Protein AF-X1K6S9-F1 (afdb_monomer_lite)

Structure (mmCIF, N/CA/C/O backbone):
data_AF-X1K6S9-F1
#
_entry.id   AF-X1K6S9-F1
#
loop_
_atom_site.group_PDB
_atom_site.id
_atom_site.type_symbol
_atom_site.label_atom_id
_atom_site.label_alt_id
_atom_site.label_comp_id
_atom_site.label_asym_id
_atom_site.label_entity_id
_atom_site.label_seq_id
_atom_site.pdbx_PDB_ins_code
_atom_site.Cartn_x
_atom_site.Cartn_y
_atom_site.Cartn_z
_atom_site.occupancy
_atom_site.B_iso_or_equiv
_atom_site.auth_seq_id
_atom_site.auth_comp_id
_atom_site.auth_asym_id
_atom_site.auth_atom_id
_atom_site.pdbx_PDB_model_num
ATOM 1 N N . ARG A 1 1 ? 23.284 -11.511 -23.545 1.00 76.12 1 ARG A N 1
ATOM 2 C CA . ARG A 1 1 ? 23.461 -12.460 -24.687 1.00 76.12 1 ARG A CA 1
ATOM 3 C C . ARG A 1 1 ? 22.208 -13.331 -24.842 1.00 76.12 1 ARG A C 1
ATOM 5 O O . ARG A 1 1 ? 21.371 -13.303 -23.956 1.00 76.12 1 ARG A O 1
ATOM 12 N N . THR A 1 2 ? 22.010 -14.059 -25.951 1.00 84.62 2 THR A N 1
ATOM 13 C CA . THR A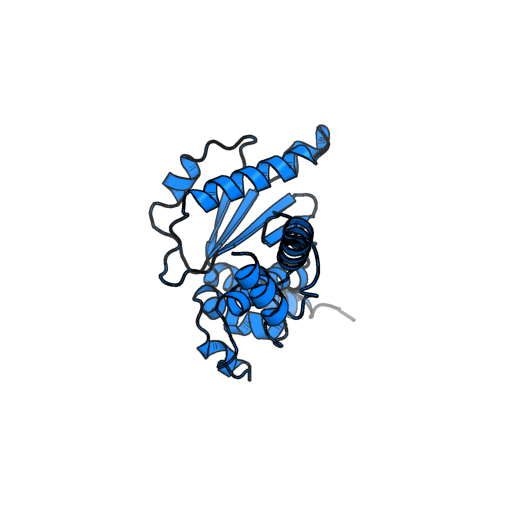 1 2 ? 20.822 -14.940 -26.098 1.00 84.62 2 THR A CA 1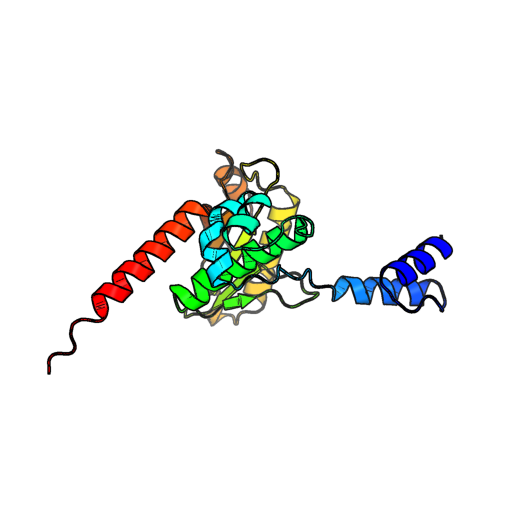
ATOM 14 C C . THR A 1 2 ? 20.821 -16.072 -25.068 1.00 84.62 2 THR A C 1
ATOM 16 O O . THR A 1 2 ? 19.756 -16.472 -24.612 1.00 84.62 2 THR A O 1
ATOM 19 N N . ASP A 1 3 ? 21.999 -16.544 -24.663 1.00 86.62 3 ASP A N 1
ATOM 20 C CA . ASP A 1 3 ? 22.129 -17.623 -23.680 1.00 86.62 3 ASP A CA 1
ATOM 21 C C . ASP A 1 3 ? 21.657 -17.189 -22.285 1.00 86.62 3 ASP A C 1
ATOM 23 O O . ASP A 1 3 ? 20.856 -17.891 -21.682 1.00 86.62 3 ASP A O 1
ATOM 27 N N . GLU A 1 4 ? 21.984 -15.964 -21.857 1.00 88.81 4 GLU A N 1
ATOM 28 C CA . GLU A 1 4 ? 21.451 -15.369 -20.617 1.00 88.81 4 GLU A CA 1
ATOM 29 C C . GLU A 1 4 ? 19.911 -15.325 -20.600 1.00 88.81 4 GLU A C 1
ATOM 31 O O . GLU A 1 4 ? 19.291 -15.585 -19.573 1.00 88.81 4 GLU A O 1
ATOM 36 N N . LEU A 1 5 ? 19.271 -15.037 -21.742 1.00 89.44 5 LEU A N 1
ATOM 37 C CA . LEU A 1 5 ? 17.806 -15.033 -21.839 1.00 89.44 5 LEU A CA 1
ATOM 38 C C . LEU A 1 5 ? 17.224 -16.447 -21.715 1.00 89.44 5 LEU A C 1
ATOM 40 O O . LEU A 1 5 ? 16.183 -16.634 -21.091 1.00 89.44 5 LEU A O 1
ATOM 44 N N . LYS A 1 6 ? 17.893 -17.453 -22.291 1.00 88.94 6 LYS A N 1
ATOM 45 C CA . LYS A 1 6 ? 17.480 -18.857 -22.163 1.00 88.94 6 LYS A CA 1
ATOM 46 C C . LYS A 1 6 ? 17.639 -19.362 -20.734 1.00 88.94 6 LYS A C 1
ATOM 48 O O . LYS A 1 6 ? 16.799 -20.135 -20.280 1.00 88.94 6 LYS A O 1
ATOM 53 N N . ASP A 1 7 ? 18.688 -18.938 -20.040 1.00 90.75 7 ASP A N 1
ATOM 54 C CA . ASP A 1 7 ? 18.915 -19.304 -18.644 1.00 90.75 7 ASP A CA 1
ATOM 55 C C . ASP A 1 7 ? 17.897 -18.635 -17.721 1.00 90.75 7 ASP A C 1
ATOM 57 O O . ASP A 1 7 ? 17.348 -19.302 -16.845 1.00 90.75 7 ASP A O 1
ATOM 61 N N . LEU A 1 8 ? 17.526 -17.379 -17.996 1.00 87.44 8 LEU A N 1
ATOM 62 C CA . LEU A 1 8 ? 16.404 -16.730 -17.319 1.00 87.44 8 LEU A CA 1
ATOM 63 C C . LEU A 1 8 ? 15.093 -17.490 -17.560 1.00 87.44 8 LEU A C 1
ATOM 65 O O . LEU A 1 8 ? 14.343 -17.730 -16.620 1.00 87.44 8 LEU A O 1
ATOM 69 N N . CYS A 1 9 ? 14.826 -17.933 -18.793 1.00 89.12 9 CYS A N 1
ATOM 70 C CA . CYS A 1 9 ? 13.652 -18.761 -19.060 1.00 89.12 9 CYS A CA 1
ATOM 71 C C . CYS A 1 9 ? 13.648 -20.046 -18.225 1.00 89.12 9 CYS A C 1
ATOM 73 O O . CYS A 1 9 ? 12.625 -20.354 -17.632 1.00 89.12 9 CYS A O 1
ATOM 75 N N . LYS A 1 10 ? 14.771 -20.765 -18.119 1.00 88.69 10 LYS A N 1
ATOM 76 C CA . LYS A 1 10 ? 14.850 -21.976 -17.281 1.00 88.69 10 LYS A CA 1
ATOM 77 C C . LYS A 1 10 ? 14.606 -21.675 -15.803 1.00 88.69 10 LYS A C 1
ATOM 79 O O . LYS A 1 10 ? 13.896 -22.435 -15.158 1.00 88.69 10 LYS A O 1
ATOM 84 N N . LEU A 1 11 ? 15.174 -20.580 -15.288 1.00 87.94 11 LEU A N 1
ATOM 85 C CA . LEU A 1 11 ? 15.037 -20.180 -13.884 1.00 87.94 11 LEU A CA 1
ATOM 86 C C . LEU A 1 11 ? 13.574 -19.946 -13.484 1.00 87.94 11 LEU A C 1
ATOM 88 O O . LEU A 1 11 ? 13.188 -20.268 -12.367 1.00 87.94 11 LEU A O 1
ATOM 92 N N . TYR A 1 12 ? 12.771 -19.408 -14.401 1.00 85.50 12 TYR A N 1
ATOM 93 C CA . TYR A 1 12 ? 11.350 -19.123 -14.187 1.00 85.50 12 TYR A CA 1
ATOM 94 C C . TYR A 1 12 ? 10.422 -20.138 -14.871 1.00 85.50 12 TYR A C 1
ATOM 96 O O . TYR A 1 12 ? 9.261 -19.830 -15.123 1.00 85.50 12 TYR A O 1
ATOM 104 N N . GLU A 1 13 ? 10.939 -21.323 -15.215 1.00 89.00 13 GLU A N 1
ATOM 105 C CA . GLU A 1 13 ? 10.183 -22.422 -15.841 1.00 89.00 13 GLU A CA 1
ATOM 106 C C . GLU A 1 13 ? 9.445 -22.027 -17.142 1.00 89.00 13 GLU A C 1
ATOM 108 O O . GLU A 1 13 ? 8.440 -22.613 -17.544 1.00 89.00 13 GLU A O 1
ATOM 113 N N . LEU A 1 14 ? 9.975 -21.033 -17.855 1.00 89.56 14 LEU A N 1
ATOM 114 C CA . LEU A 1 14 ? 9.501 -20.588 -19.159 1.00 89.56 14 LEU A CA 1
ATOM 115 C C . LEU A 1 14 ? 10.137 -21.403 -20.284 1.00 89.56 14 LEU A C 1
ATOM 117 O O . LEU A 1 14 ? 11.302 -21.793 -20.236 1.00 89.56 14 LEU A O 1
ATOM 121 N N . HIS A 1 15 ? 9.394 -21.574 -21.377 1.00 89.19 15 HIS A N 1
ATOM 122 C CA . HIS A 1 15 ? 9.895 -22.273 -22.556 1.00 89.19 15 HIS A CA 1
ATOM 123 C C . HIS A 1 15 ? 11.072 -21.511 -23.219 1.00 89.19 15 HIS A C 1
ATOM 125 O O . HIS A 1 15 ? 10.857 -20.411 -23.736 1.00 89.19 15 HIS A O 1
ATOM 131 N N . PRO A 1 16 ? 12.298 -22.078 -23.281 1.00 87.50 16 PRO A N 1
ATOM 132 C CA . PRO A 1 16 ? 13.507 -21.339 -23.667 1.00 87.50 16 PRO A CA 1
ATOM 133 C C . PRO A 1 16 ? 13.792 -21.335 -25.182 1.00 87.50 16 PRO A C 1
ATOM 135 O O . PRO A 1 16 ? 14.816 -20.811 -25.622 1.00 87.50 16 PRO A O 1
ATOM 138 N N . ARG A 1 17 ? 12.944 -21.968 -26.008 1.00 86.94 17 ARG A N 1
ATOM 139 C CA . ARG A 1 17 ? 13.136 -22.015 -27.471 1.00 86.94 17 ARG A CA 1
ATOM 140 C C . ARG A 1 17 ? 12.425 -20.851 -28.162 1.00 86.94 17 ARG A C 1
ATOM 142 O O . ARG A 1 17 ? 11.331 -20.465 -27.754 1.00 86.94 17 ARG A O 1
ATOM 149 N N . GLY A 1 18 ? 13.030 -20.373 -29.245 1.00 87.12 18 GLY A N 1
ATOM 150 C CA . GLY A 1 18 ? 12.508 -19.307 -30.096 1.00 87.12 18 GLY A CA 1
ATOM 151 C C . GLY A 1 18 ? 13.619 -18.396 -30.605 1.00 87.12 18 GLY A C 1
ATOM 152 O O . GLY A 1 18 ? 14.790 -18.536 -30.229 1.00 87.12 18 GLY A O 1
ATOM 153 N N . ARG A 1 19 ? 13.258 -17.446 -31.464 1.00 90.94 19 ARG A N 1
ATOM 154 C CA . ARG A 1 19 ? 14.137 -16.327 -31.824 1.00 90.94 19 ARG A CA 1
ATOM 155 C C . ARG A 1 19 ? 14.282 -15.399 -30.619 1.00 90.94 19 ARG A C 1
ATOM 157 O O . ARG A 1 19 ? 13.398 -15.320 -29.771 1.00 90.94 19 ARG A O 1
ATOM 164 N N . LYS A 1 20 ? 15.377 -14.638 -30.560 1.00 89.81 20 LYS A N 1
ATOM 165 C CA . LYS A 1 20 ? 15.635 -13.692 -29.459 1.00 89.81 20 LYS A CA 1
ATOM 166 C C . LYS A 1 20 ? 14.427 -12.778 -29.132 1.00 89.81 20 LYS A C 1
ATOM 168 O O . LYS A 1 20 ? 14.129 -12.667 -27.947 1.00 89.81 20 LYS A O 1
ATOM 173 N N . PRO A 1 21 ? 13.705 -12.180 -30.106 1.00 92.00 21 PRO A N 1
ATOM 174 C CA . PRO A 1 21 ? 12.523 -11.363 -29.809 1.00 92.00 21 PRO A CA 1
ATOM 175 C C . PRO A 1 21 ? 11.387 -12.137 -29.125 1.00 92.00 21 PRO A C 1
ATOM 177 O O . PRO A 1 21 ? 10.802 -11.631 -28.178 1.00 92.00 21 PRO A O 1
ATOM 180 N N . GLU A 1 22 ? 11.133 -13.381 -29.538 1.00 91.38 22 GLU A N 1
ATOM 181 C CA . GLU A 1 22 ? 10.083 -14.241 -28.966 1.00 91.38 22 GLU A CA 1
ATOM 182 C C . GLU A 1 22 ? 10.409 -14.635 -27.518 1.00 91.38 22 GLU A C 1
ATOM 184 O O . GLU A 1 22 ? 9.534 -14.690 -26.656 1.00 91.38 22 GLU A O 1
ATOM 189 N N . ILE A 1 23 ? 11.690 -14.902 -27.235 1.00 90.81 23 ILE A N 1
ATOM 190 C CA . ILE A 1 23 ? 12.171 -15.194 -25.879 1.00 90.81 23 ILE A CA 1
ATOM 191 C C . ILE A 1 23 ? 12.001 -13.955 -24.987 1.00 90.81 23 ILE A C 1
ATOM 193 O O . ILE A 1 23 ? 11.497 -14.071 -23.871 1.00 90.81 23 ILE A O 1
ATOM 197 N N . ILE A 1 24 ? 12.367 -12.769 -25.491 1.00 90.62 24 ILE A N 1
ATOM 198 C CA . ILE A 1 24 ? 12.177 -11.498 -24.776 1.00 90.62 24 ILE A CA 1
ATOM 199 C C . ILE A 1 24 ? 10.695 -11.264 -24.488 1.00 90.62 24 ILE A C 1
ATOM 201 O O . ILE A 1 24 ? 10.346 -10.991 -23.345 1.00 90.62 24 ILE A O 1
ATOM 205 N N . GLU A 1 25 ? 9.822 -11.397 -25.485 1.00 91.00 25 GLU A N 1
ATOM 206 C CA . GLU A 1 25 ? 8.383 -11.191 -25.314 1.00 91.00 25 GLU A CA 1
ATOM 207 C C . GLU A 1 25 ? 7.796 -12.135 -24.262 1.00 91.00 25 GLU A C 1
ATOM 209 O O . GLU A 1 25 ? 7.018 -11.697 -23.419 1.00 91.00 25 GLU A O 1
ATOM 214 N N . ARG A 1 26 ? 8.226 -13.402 -24.235 1.00 90.81 26 ARG A N 1
ATOM 215 C CA . ARG A 1 26 ? 7.788 -14.382 -23.232 1.00 90.81 26 ARG A CA 1
ATOM 216 C C . ARG A 1 26 ? 8.220 -14.002 -21.817 1.00 90.81 26 ARG A C 1
ATOM 218 O O . ARG A 1 26 ? 7.406 -14.064 -20.901 1.00 90.81 26 ARG A O 1
ATOM 225 N N . ILE A 1 27 ? 9.477 -13.591 -21.644 1.00 89.81 27 ILE A N 1
ATOM 226 C CA . ILE A 1 27 ? 10.008 -13.106 -20.361 1.00 89.81 27 ILE A CA 1
ATOM 227 C C . ILE A 1 27 ? 9.238 -11.858 -19.917 1.00 89.81 27 ILE A C 1
ATOM 229 O O . ILE A 1 27 ? 8.762 -11.793 -18.787 1.00 89.81 27 ILE A O 1
ATOM 233 N N . VAL A 1 28 ? 9.071 -10.883 -20.815 1.00 86.44 28 VAL A N 1
ATOM 234 C CA . VAL A 1 28 ? 8.330 -9.645 -20.542 1.00 86.44 28 VAL A CA 1
ATOM 235 C C . VAL A 1 28 ? 6.888 -9.957 -20.168 1.00 86.44 28 VAL A C 1
ATOM 237 O O . VAL A 1 28 ? 6.391 -9.406 -19.196 1.00 86.44 28 VAL A O 1
ATOM 240 N N . HIS A 1 29 ? 6.218 -10.846 -20.897 1.00 85.69 29 HIS A N 1
ATOM 241 C CA . HIS A 1 29 ? 4.848 -11.254 -20.605 1.00 85.69 29 HIS A CA 1
ATOM 242 C C . HIS A 1 29 ? 4.738 -11.942 -19.240 1.00 85.69 29 HIS A C 1
ATOM 244 O O . HIS A 1 29 ? 3.827 -11.629 -18.476 1.00 85.69 29 HIS A O 1
ATOM 250 N N . TYR A 1 30 ? 5.678 -12.832 -18.908 1.00 86.06 30 TYR A N 1
ATOM 251 C CA . TYR A 1 30 ? 5.725 -13.484 -17.602 1.00 86.06 30 TYR A CA 1
ATOM 252 C C . TYR A 1 30 ? 5.856 -12.463 -16.472 1.00 86.06 30 TYR A C 1
ATOM 254 O O . TYR A 1 30 ? 4.998 -12.417 -15.599 1.00 86.06 30 TYR A O 1
ATOM 262 N N . PHE A 1 31 ? 6.868 -11.591 -16.520 1.00 83.69 31 PHE A N 1
ATOM 263 C CA . PHE A 1 31 ? 7.088 -10.599 -15.464 1.00 83.69 31 PHE A CA 1
ATOM 264 C C . PHE A 1 31 ? 6.035 -9.498 -15.430 1.00 83.69 31 PHE A C 1
ATOM 266 O O . PHE A 1 31 ? 5.736 -8.987 -14.357 1.00 83.69 31 PHE A O 1
ATOM 273 N N . ARG A 1 32 ? 5.418 -9.169 -16.570 1.00 78.06 32 ARG A N 1
ATOM 274 C CA . ARG A 1 32 ? 4.270 -8.257 -16.614 1.00 78.06 32 ARG A CA 1
ATOM 275 C C . ARG A 1 32 ? 3.104 -8.815 -15.808 1.00 78.06 32 ARG A C 1
ATOM 277 O O . ARG A 1 32 ? 2.431 -8.053 -15.137 1.00 78.06 32 ARG A O 1
ATOM 284 N N . ASN A 1 33 ? 2.879 -10.123 -15.844 1.00 76.06 33 ASN A N 1
ATOM 285 C CA . ASN A 1 33 ? 1.782 -10.761 -15.116 1.00 76.06 33 ASN A CA 1
ATOM 286 C C . ASN A 1 33 ? 2.216 -11.363 -13.773 1.00 76.06 33 ASN A C 1
ATOM 288 O O . ASN A 1 33 ? 1.390 -11.936 -13.063 1.00 76.06 33 ASN A O 1
ATOM 292 N N . TYR A 1 34 ? 3.499 -11.254 -13.422 1.00 76.69 34 TYR A N 1
ATOM 293 C CA . TYR A 1 34 ? 4.032 -11.832 -12.202 1.00 76.69 34 TYR A CA 1
ATOM 294 C C . TYR A 1 34 ? 3.493 -11.067 -10.996 1.00 76.69 34 TYR A C 1
ATOM 296 O O . TYR A 1 34 ? 3.702 -9.865 -10.844 1.00 76.69 34 TYR A O 1
ATOM 304 N N . GLN A 1 35 ? 2.781 -11.783 -10.136 1.00 70.75 35 GLN A N 1
ATOM 305 C CA . GLN A 1 35 ? 2.282 -11.268 -8.872 1.00 70.75 35 GLN A CA 1
ATOM 306 C C . GLN A 1 35 ? 3.148 -11.842 -7.765 1.00 70.75 35 GLN A C 1
ATOM 308 O O . GLN A 1 35 ? 3.232 -13.062 -7.597 1.00 70.75 35 GLN A O 1
ATOM 313 N N . ILE A 1 36 ? 3.784 -10.957 -7.006 1.00 79.62 36 ILE A N 1
ATOM 314 C CA . ILE A 1 36 ? 4.417 -11.349 -5.756 1.00 79.62 36 ILE A CA 1
ATOM 315 C C . ILE A 1 36 ? 3.300 -11.837 -4.838 1.00 79.62 36 ILE A C 1
ATOM 317 O O . ILE A 1 36 ? 2.380 -11.094 -4.504 1.00 79.62 36 ILE A O 1
ATOM 321 N N . LYS A 1 37 ? 3.357 -13.112 -4.463 1.00 82.75 37 LYS A N 1
ATOM 322 C CA . LYS A 1 37 ? 2.415 -13.666 -3.498 1.00 82.75 37 LYS A CA 1
ATOM 323 C C . LYS A 1 37 ? 2.846 -13.241 -2.098 1.00 82.75 37 LYS A C 1
ATOM 325 O O . LYS A 1 37 ? 4.023 -13.346 -1.747 1.00 82.75 37 LYS A O 1
ATOM 330 N N . GLY A 1 38 ? 1.874 -12.787 -1.315 1.00 88.81 38 GLY A N 1
ATOM 331 C CA . GLY A 1 38 ? 2.027 -12.656 0.127 1.00 88.81 38 GLY A CA 1
ATOM 332 C C . GLY A 1 38 ? 2.241 -14.017 0.796 1.00 88.81 38 GLY A C 1
ATOM 333 O O . GLY A 1 38 ? 2.181 -15.068 0.146 1.00 88.81 38 GLY A O 1
ATOM 334 N N . SER A 1 39 ? 2.489 -14.016 2.100 1.00 94.50 39 SER A N 1
ATOM 335 C CA . SER A 1 39 ? 2.644 -15.252 2.865 1.00 94.50 39 SER A CA 1
ATOM 336 C C . SER A 1 39 ? 1.333 -16.043 2.946 1.00 94.50 39 SER A C 1
ATOM 338 O O . SER A 1 39 ? 0.254 -15.597 2.543 1.00 94.50 39 SER A O 1
ATOM 340 N N . LYS A 1 40 ? 1.414 -17.234 3.541 1.00 94.56 40 LYS A N 1
ATOM 341 C CA . LYS A 1 40 ? 0.240 -18.060 3.850 1.00 94.56 40 LYS A CA 1
ATOM 342 C C . LYS A 1 40 ? -0.660 -17.488 4.958 1.00 94.56 40 LYS A C 1
ATOM 344 O O . LYS A 1 40 ? -1.719 -18.061 5.191 1.00 94.56 40 LYS A O 1
ATOM 349 N N . ALA A 1 41 ? -0.256 -16.406 5.632 1.00 96.38 41 ALA A N 1
ATOM 350 C CA . ALA A 1 41 ? -1.056 -15.769 6.674 1.00 96.38 41 ALA A CA 1
ATOM 351 C C . ALA A 1 41 ? -2.413 -15.310 6.132 1.00 96.38 41 ALA A C 1
ATOM 353 O O . ALA A 1 41 ? -2.526 -14.817 5.001 1.00 96.38 41 ALA A O 1
ATOM 354 N N . THR A 1 42 ? -3.444 -15.408 6.959 1.00 97.44 42 THR A N 1
ATOM 355 C CA . THR A 1 42 ? -4.716 -14.731 6.718 1.00 97.44 42 THR A CA 1
ATOM 356 C C . THR A 1 42 ? -4.553 -13.219 6.909 1.00 97.44 42 THR A C 1
ATOM 358 O O . THR A 1 42 ? -3.724 -12.779 7.707 1.00 97.44 42 THR A O 1
ATOM 361 N N . PRO A 1 43 ? -5.368 -12.380 6.245 1.00 97.19 43 PRO A N 1
ATOM 362 C CA . PRO A 1 43 ? -5.289 -10.932 6.448 1.00 97.19 43 PRO A CA 1
ATOM 363 C C . PRO A 1 43 ? -5.517 -10.491 7.905 1.00 97.19 43 PRO A C 1
ATOM 365 O O . PRO A 1 43 ? -4.942 -9.501 8.345 1.00 97.19 43 PRO A O 1
ATOM 368 N N . LYS A 1 44 ? -6.299 -11.257 8.678 1.00 97.56 44 LYS A N 1
ATOM 369 C CA . LYS A 1 44 ? -6.523 -11.012 10.109 1.00 97.56 44 LYS A CA 1
ATOM 370 C C . LYS A 1 44 ? -5.285 -11.305 10.967 1.00 97.56 44 LYS A C 1
ATOM 372 O O . LYS A 1 44 ? -5.038 -10.574 11.918 1.00 97.56 44 LYS A O 1
ATOM 377 N N . GLU A 1 45 ? -4.512 -12.341 10.649 1.00 98.25 45 GLU A N 1
ATOM 378 C CA . GLU A 1 45 ? -3.220 -12.599 11.309 1.00 98.25 45 GLU A CA 1
ATOM 379 C C . GLU A 1 45 ? -2.192 -11.531 10.925 1.00 98.25 45 GLU A C 1
ATOM 381 O O . GLU A 1 45 ? -1.477 -11.009 11.773 1.00 98.25 45 GLU A O 1
ATOM 386 N N . LEU A 1 46 ? -2.162 -11.114 9.658 1.00 98.44 46 LEU A N 1
ATOM 387 C CA . LEU A 1 46 ? -1.296 -10.010 9.236 1.00 98.44 46 LEU A CA 1
ATOM 388 C C . LEU A 1 46 ? -1.635 -8.702 9.966 1.00 98.44 46 LEU A C 1
ATOM 390 O O . LEU A 1 46 ? -0.736 -7.938 10.310 1.00 98.44 46 LEU A O 1
ATOM 394 N N . PHE A 1 47 ? -2.915 -8.464 10.265 1.00 98.56 47 PHE A N 1
ATOM 395 C CA . PHE A 1 47 ? -3.345 -7.311 11.053 1.00 98.56 47 PHE A CA 1
ATOM 396 C C . PHE A 1 47 ? -2.738 -7.285 12.468 1.00 98.56 47 PHE A C 1
ATOM 398 O O . PHE A 1 47 ? -2.368 -6.209 12.943 1.00 98.56 47 PHE A O 1
ATOM 405 N N . SER A 1 48 ? -2.549 -8.432 13.139 1.00 98.12 48 SER A N 1
ATOM 406 C CA . SER A 1 48 ? -1.943 -8.427 14.483 1.00 98.12 48 SER A CA 1
ATOM 407 C C . SER A 1 48 ? -0.487 -7.950 14.475 1.00 98.12 48 SER A C 1
ATOM 409 O O . SER A 1 48 ? -0.070 -7.278 15.417 1.00 98.12 48 SER A 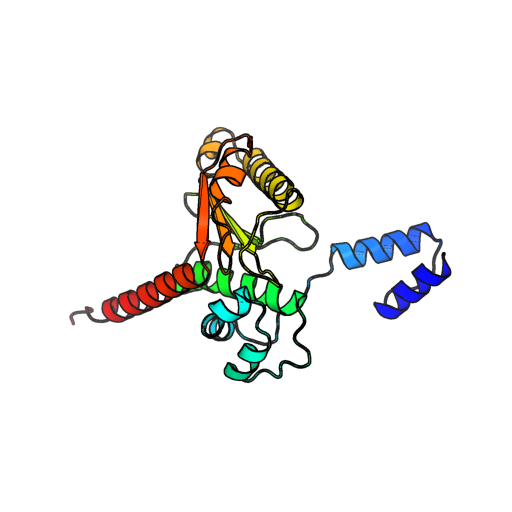O 1
ATOM 411 N N . ILE A 1 49 ? 0.242 -8.191 13.381 1.00 97.81 49 ILE A N 1
ATOM 412 C CA . ILE A 1 49 ? 1.640 -7.766 13.185 1.00 97.81 49 ILE A CA 1
ATOM 413 C C . ILE A 1 49 ? 1.777 -6.568 12.229 1.00 97.81 49 ILE A C 1
ATOM 415 O O . ILE A 1 49 ? 2.846 -6.315 11.679 1.00 97.81 49 ILE A O 1
ATOM 419 N N . TYR A 1 50 ? 0.699 -5.813 12.000 1.00 98.31 50 TYR A N 1
ATOM 420 C CA . TYR A 1 50 ? 0.625 -4.804 10.937 1.00 98.31 50 TYR A CA 1
ATOM 421 C C . TYR A 1 50 ? 1.729 -3.736 10.984 1.00 98.31 50 TYR A C 1
ATOM 423 O O . TYR A 1 50 ? 2.317 -3.380 9.960 1.00 98.31 50 TYR A O 1
ATOM 431 N N . GLU A 1 51 ? 2.051 -3.238 12.177 1.00 96.31 51 GLU A N 1
ATOM 432 C CA . GLU A 1 51 ? 3.119 -2.251 12.347 1.00 96.31 51 GLU A CA 1
ATOM 433 C C . GLU A 1 51 ? 4.498 -2.831 12.010 1.00 96.31 51 GLU A C 1
ATOM 435 O O . GLU A 1 51 ? 5.325 -2.142 11.413 1.00 96.31 51 GLU A O 1
ATOM 440 N N . ASP A 1 52 ? 4.741 -4.100 12.334 1.00 95.88 52 ASP A N 1
ATOM 441 C CA . ASP A 1 52 ? 5.983 -4.802 12.008 1.00 95.88 52 ASP A CA 1
ATOM 442 C C . ASP A 1 52 ? 6.139 -5.037 10.504 1.00 95.88 52 ASP A C 1
ATOM 444 O O . ASP A 1 52 ? 7.245 -4.897 9.974 1.00 95.88 52 ASP A O 1
ATOM 448 N N . LEU A 1 53 ? 5.036 -5.294 9.792 1.00 96.06 53 LEU A N 1
ATOM 449 C CA . LEU A 1 53 ? 5.036 -5.368 8.326 1.00 96.06 53 LEU A CA 1
ATOM 450 C C . LEU A 1 53 ? 5.513 -4.049 7.707 1.00 96.06 53 LEU A C 1
ATOM 452 O O . LEU A 1 53 ? 6.367 -4.057 6.818 1.00 96.06 53 LEU A O 1
ATOM 456 N N . SER A 1 54 ? 5.043 -2.910 8.231 1.00 95.44 54 SER A N 1
ATOM 457 C CA . SER A 1 54 ? 5.462 -1.582 7.754 1.00 95.44 54 SER A CA 1
ATOM 458 C C . SER A 1 54 ? 6.966 -1.314 7.941 1.00 95.44 54 SER A C 1
ATOM 460 O O . SER A 1 54 ? 7.568 -0.566 7.167 1.00 95.44 54 SER A O 1
ATOM 462 N N . LYS A 1 55 ? 7.577 -1.970 8.938 1.00 93.69 55 LYS A N 1
ATOM 463 C CA . LYS A 1 55 ? 9.007 -1.917 9.286 1.00 93.69 55 LYS A CA 1
ATOM 464 C C . LYS A 1 55 ? 9.845 -2.993 8.589 1.00 93.69 55 LYS A C 1
ATOM 466 O O . LYS A 1 55 ? 11.039 -3.084 8.855 1.00 93.69 55 LYS A O 1
ATOM 471 N N . GLN A 1 56 ? 9.236 -3.831 7.746 1.00 93.25 56 GLN A N 1
ATOM 472 C CA . GLN A 1 56 ? 9.895 -4.985 7.120 1.00 93.25 56 GLN A CA 1
ATOM 473 C C . GLN A 1 56 ? 10.510 -5.953 8.155 1.00 93.25 56 GLN A C 1
ATOM 475 O O . GLN A 1 56 ? 11.531 -6.599 7.905 1.00 93.25 56 GLN A O 1
ATOM 480 N N . ASN A 1 57 ? 9.892 -6.065 9.337 1.00 93.19 57 ASN A N 1
ATOM 481 C CA . ASN A 1 57 ? 10.355 -6.942 10.407 1.00 93.19 57 ASN A CA 1
ATOM 482 C C . ASN A 1 57 ? 9.877 -8.382 10.167 1.00 93.19 57 ASN A C 1
ATOM 484 O O . ASN A 1 57 ? 8.822 -8.801 10.642 1.00 93.19 57 ASN A O 1
ATOM 488 N N . LYS A 1 58 ? 10.693 -9.169 9.460 1.00 94.25 58 LYS A N 1
ATOM 489 C CA . LYS A 1 58 ? 10.379 -10.576 9.160 1.00 94.25 58 LYS A CA 1
ATOM 490 C C . LYS A 1 58 ? 10.197 -11.456 10.403 1.00 94.25 58 LYS A C 1
ATOM 492 O O . LYS A 1 58 ? 9.499 -12.460 10.332 1.00 94.25 58 LYS A O 1
ATOM 497 N N . ASN A 1 59 ? 10.796 -11.094 11.542 1.00 95.25 59 ASN A N 1
ATOM 498 C CA . ASN A 1 59 ? 10.723 -11.922 12.747 1.00 95.25 59 ASN A CA 1
ATOM 499 C C . ASN A 1 59 ? 9.299 -11.965 13.323 1.00 95.25 59 ASN A C 1
ATOM 501 O O . ASN A 1 59 ? 8.937 -12.967 13.933 1.00 95.25 59 ASN A O 1
ATOM 505 N N . ALA A 1 60 ? 8.487 -10.930 13.079 1.00 96.00 60 ALA A N 1
ATOM 506 C CA . ALA A 1 60 ? 7.109 -10.845 13.564 1.00 96.00 60 ALA A CA 1
ATOM 507 C C . ALA A 1 60 ? 6.194 -11.941 12.986 1.00 96.00 60 ALA A C 1
ATOM 509 O O . ALA A 1 60 ? 5.180 -12.291 13.579 1.00 96.00 60 ALA A O 1
ATOM 510 N N . TYR A 1 61 ? 6.566 -12.565 11.864 1.00 97.62 61 TYR A N 1
ATOM 511 C CA . TYR A 1 61 ? 5.825 -13.708 11.317 1.00 97.62 61 TYR A CA 1
ATOM 512 C C . TYR A 1 61 ? 5.793 -14.904 12.277 1.00 97.62 61 TYR A C 1
ATOM 514 O O . TYR A 1 61 ? 4.835 -15.679 12.266 1.00 97.62 61 TYR A O 1
ATOM 522 N N . ARG A 1 62 ? 6.794 -15.029 13.157 1.00 96.69 62 ARG A N 1
ATOM 523 C CA . ARG A 1 62 ? 6.825 -16.079 14.183 1.00 96.69 62 ARG A CA 1
ATOM 524 C C . ARG A 1 62 ? 5.713 -15.902 15.213 1.00 96.69 62 ARG A C 1
ATOM 526 O O . ARG A 1 62 ? 5.179 -16.905 15.681 1.00 96.69 62 ARG A O 1
ATOM 533 N N . ASP A 1 63 ? 5.309 -14.663 15.488 1.00 96.62 63 ASP A N 1
ATOM 534 C CA . ASP A 1 63 ? 4.236 -14.344 16.440 1.00 96.62 63 ASP A CA 1
ATOM 535 C C . ASP A 1 63 ? 2.860 -14.801 15.930 1.00 96.62 63 ASP A C 1
ATOM 537 O O . ASP A 1 63 ? 1.942 -15.023 16.716 1.00 96.62 63 ASP A O 1
ATOM 541 N N . ILE A 1 64 ? 2.737 -15.018 14.616 1.00 96.69 64 ILE A N 1
ATOM 542 C CA . ILE A 1 64 ? 1.554 -15.596 13.959 1.00 96.69 64 ILE A CA 1
ATOM 543 C C . ILE A 1 64 ? 1.796 -17.031 13.459 1.00 96.69 64 ILE A C 1
ATOM 545 O O . ILE A 1 64 ? 1.071 -17.529 12.601 1.00 96.69 64 ILE A O 1
ATOM 549 N N . GLY A 1 65 ? 2.821 -17.717 13.979 1.00 95.12 65 GLY A N 1
ATOM 550 C CA . GLY A 1 65 ? 3.074 -19.136 13.703 1.00 95.12 65 GLY A CA 1
ATOM 551 C C . GLY A 1 65 ? 3.642 -19.445 12.312 1.00 95.12 65 GLY A C 1
ATOM 552 O O . GLY A 1 65 ? 3.518 -20.576 11.829 1.00 95.12 65 GLY A O 1
ATOM 553 N N . ILE A 1 66 ? 4.262 -18.469 11.646 1.00 94.75 66 ILE A N 1
ATOM 554 C CA . ILE A 1 66 ? 4.892 -18.631 10.330 1.00 94.75 66 ILE A CA 1
ATOM 555 C C . ILE A 1 66 ? 6.421 -18.616 10.473 1.00 94.75 66 ILE A C 1
ATOM 557 O O . ILE A 1 66 ? 6.987 -17.720 11.094 1.00 94.75 66 ILE A O 1
ATOM 561 N N . ASP A 1 67 ? 7.092 -19.613 9.879 1.00 92.62 67 ASP A N 1
ATOM 562 C CA . ASP A 1 67 ? 8.558 -19.632 9.765 1.00 92.62 67 ASP A CA 1
ATOM 563 C C . ASP A 1 67 ? 9.008 -18.491 8.835 1.00 92.62 67 ASP A C 1
ATOM 565 O O . ASP A 1 67 ? 8.517 -18.355 7.712 1.00 92.62 67 ASP A O 1
ATOM 569 N N . ASP A 1 68 ? 9.927 -17.656 9.315 1.00 90.69 68 ASP A N 1
ATOM 570 C CA . ASP A 1 68 ? 10.406 -16.451 8.641 1.00 90.69 68 ASP A CA 1
ATOM 571 C C . ASP A 1 68 ? 11.538 -16.716 7.635 1.00 90.69 68 ASP A C 1
ATOM 573 O O . ASP A 1 68 ? 11.984 -15.784 6.961 1.00 90.69 68 ASP A O 1
ATOM 577 N N . LYS A 1 69 ? 12.021 -17.961 7.508 1.00 90.19 69 LYS A N 1
ATOM 578 C CA . LYS A 1 69 ? 13.112 -18.321 6.579 1.00 90.19 69 LYS A CA 1
ATOM 579 C C . LYS A 1 69 ? 12.799 -17.997 5.123 1.00 90.19 69 LYS A C 1
ATOM 581 O O . LYS A 1 69 ? 13.685 -17.524 4.416 1.00 90.19 69 LYS A O 1
ATOM 586 N N . ASP A 1 70 ? 11.551 -18.206 4.710 1.00 85.12 70 ASP A N 1
ATOM 587 C CA . ASP A 1 70 ? 11.104 -17.996 3.328 1.00 85.12 70 ASP A CA 1
ATOM 588 C C . ASP A 1 70 ? 10.405 -16.638 3.130 1.00 85.12 70 ASP A C 1
ATOM 590 O O . ASP A 1 70 ? 9.893 -16.336 2.049 1.00 85.12 70 ASP A O 1
ATOM 594 N N . ILE A 1 71 ? 10.381 -15.790 4.165 1.00 92.88 71 ILE A N 1
ATOM 595 C CA . ILE A 1 71 ? 9.770 -14.463 4.092 1.00 92.88 71 ILE A CA 1
ATOM 596 C C . ILE A 1 71 ? 10.759 -13.479 3.466 1.00 92.88 71 ILE A C 1
ATOM 598 O O . ILE A 1 71 ? 11.743 -13.049 4.071 1.00 92.88 71 ILE A O 1
ATOM 602 N N . SER A 1 72 ? 10.470 -13.107 2.221 1.00 92.31 72 SER A N 1
ATOM 603 C CA . SER A 1 72 ? 11.235 -12.119 1.461 1.00 92.31 72 SER A CA 1
ATOM 604 C C . SER A 1 72 ? 10.709 -10.690 1.662 1.00 92.31 72 SER A C 1
ATOM 606 O O . SER A 1 72 ? 9.557 -10.490 2.046 1.00 92.31 72 SER A O 1
ATOM 608 N N . LEU A 1 73 ? 11.523 -9.676 1.340 1.00 90.56 73 LEU A N 1
ATOM 609 C CA . LEU A 1 73 ? 11.079 -8.271 1.307 1.00 90.56 73 LEU A CA 1
ATOM 610 C C . LEU A 1 73 ? 9.829 -8.065 0.423 1.00 90.56 73 LEU A C 1
ATOM 612 O O . LEU A 1 73 ? 8.864 -7.482 0.915 1.00 90.56 73 LEU A O 1
ATOM 616 N N . PRO A 1 74 ? 9.781 -8.585 -0.825 1.00 91.50 74 PRO A N 1
ATOM 617 C CA . PRO A 1 74 ? 8.563 -8.573 -1.635 1.00 91.50 74 PRO A CA 1
ATOM 618 C C . PRO A 1 74 ? 7.338 -9.167 -0.929 1.00 91.50 74 PRO A C 1
ATOM 620 O O . PRO A 1 74 ? 6.261 -8.580 -0.981 1.00 91.50 74 PRO A O 1
ATOM 623 N N . THR A 1 75 ? 7.500 -10.309 -0.253 1.00 93.69 75 THR A N 1
ATOM 624 C CA . THR A 1 75 ? 6.416 -10.964 0.496 1.00 93.69 75 THR A CA 1
ATOM 625 C C . THR A 1 75 ? 5.884 -10.057 1.601 1.00 93.69 75 THR A C 1
ATOM 627 O O . THR A 1 75 ? 4.674 -9.913 1.729 1.00 93.69 75 THR A O 1
ATOM 630 N N . MET A 1 76 ? 6.772 -9.398 2.352 1.00 94.75 76 MET A N 1
ATOM 631 C CA . MET A 1 76 ? 6.371 -8.474 3.417 1.00 94.75 76 MET A CA 1
ATOM 632 C C . MET A 1 76 ? 5.650 -7.237 2.888 1.00 94.75 76 MET A C 1
ATOM 634 O O . MET A 1 76 ? 4.678 -6.806 3.500 1.00 94.75 76 MET A O 1
ATOM 638 N N . THR A 1 77 ? 6.085 -6.687 1.753 1.00 94.44 77 THR A N 1
ATOM 639 C CA . THR A 1 77 ? 5.387 -5.572 1.097 1.00 94.44 77 THR A CA 1
ATOM 640 C C . THR A 1 77 ? 3.981 -5.986 0.661 1.00 94.44 77 THR A C 1
ATOM 642 O O . THR A 1 77 ? 3.016 -5.324 1.034 1.00 94.44 77 THR A O 1
ATOM 645 N N . ALA A 1 78 ? 3.845 -7.137 -0.008 1.00 94.62 78 ALA A N 1
ATOM 646 C CA . ALA A 1 78 ? 2.539 -7.670 -0.397 1.00 94.62 78 ALA A CA 1
ATOM 647 C C . ALA A 1 78 ? 1.640 -7.951 0.822 1.00 94.62 78 ALA A C 1
ATOM 649 O O . ALA A 1 78 ? 0.433 -7.724 0.783 1.00 94.62 78 ALA A O 1
ATOM 650 N N . ASP A 1 79 ? 2.206 -8.429 1.930 1.00 97.44 79 ASP A N 1
ATOM 651 C CA . ASP A 1 79 ? 1.451 -8.678 3.159 1.00 97.44 79 ASP A CA 1
ATOM 652 C C . ASP A 1 79 ? 1.045 -7.394 3.885 1.00 97.44 79 ASP A C 1
ATOM 654 O O . ASP A 1 79 ? -0.058 -7.336 4.434 1.00 97.44 79 ASP A O 1
ATOM 658 N N . PHE A 1 80 ? 1.867 -6.344 3.833 1.00 97.81 80 PHE A N 1
ATOM 659 C CA . PHE A 1 80 ? 1.486 -5.021 4.322 1.00 97.81 80 PHE A CA 1
ATOM 660 C C . PHE A 1 80 ? 0.282 -4.480 3.539 1.00 97.81 80 PHE A C 1
ATOM 662 O O . PHE A 1 80 ? -0.717 -4.099 4.145 1.00 97.81 80 PHE A O 1
ATOM 669 N N . GLU A 1 81 ? 0.308 -4.554 2.206 1.00 97.19 81 GLU A N 1
ATOM 670 C CA . GLU A 1 81 ? -0.821 -4.170 1.345 1.00 97.19 81 GLU A CA 1
ATOM 671 C C . GLU A 1 81 ? -2.088 -4.995 1.635 1.00 97.19 81 GLU A C 1
ATOM 673 O O . GLU A 1 81 ? -3.189 -4.445 1.743 1.00 97.19 81 GLU A O 1
ATOM 678 N N . ARG A 1 82 ? -1.953 -6.317 1.815 1.00 97.31 82 ARG A N 1
ATOM 679 C CA . ARG A 1 82 ? -3.072 -7.216 2.159 1.00 97.31 82 ARG A CA 1
ATOM 680 C C . ARG A 1 82 ? -3.693 -6.880 3.511 1.00 97.31 82 ARG A C 1
ATOM 682 O O . ARG A 1 82 ? -4.917 -6.932 3.642 1.00 97.31 82 ARG A O 1
ATOM 689 N N . ALA A 1 83 ? -2.877 -6.549 4.506 1.00 98.31 83 ALA A N 1
ATOM 690 C CA . ALA A 1 83 ? -3.354 -6.149 5.823 1.00 98.31 83 ALA A CA 1
ATOM 691 C C . ALA A 1 83 ? -4.039 -4.774 5.782 1.00 98.31 83 ALA A C 1
ATOM 693 O O . ALA A 1 83 ? -5.124 -4.621 6.340 1.00 98.31 83 ALA A O 1
ATOM 694 N N . THR A 1 84 ? -3.483 -3.809 5.041 1.00 98.50 84 THR A N 1
ATOM 695 C CA . THR A 1 84 ? -4.114 -2.500 4.797 1.00 98.50 84 THR A CA 1
ATOM 696 C C . THR A 1 84 ? -5.478 -2.657 4.132 1.00 98.50 84 THR A C 1
ATOM 698 O O . THR A 1 84 ? -6.467 -2.063 4.564 1.00 98.50 84 THR A O 1
ATOM 701 N N . LYS A 1 85 ? -5.566 -3.514 3.109 1.00 97.94 85 LYS A N 1
ATOM 702 C CA . LYS A 1 85 ? -6.833 -3.849 2.453 1.00 97.94 85 LYS A CA 1
ATOM 703 C C . LYS A 1 85 ? -7.842 -4.426 3.446 1.00 97.94 85 LYS A C 1
ATOM 705 O O . LYS A 1 85 ? -8.996 -4.017 3.439 1.00 97.94 85 LYS A O 1
ATOM 710 N N . TYR A 1 86 ? -7.418 -5.349 4.309 1.00 98.31 86 TYR A N 1
ATOM 711 C CA . TYR A 1 86 ? -8.285 -5.925 5.339 1.00 98.31 86 TYR A CA 1
ATOM 712 C C . TYR A 1 86 ? -8.818 -4.869 6.314 1.00 98.31 86 TYR A C 1
ATOM 714 O O . TYR A 1 86 ? -9.996 -4.921 6.669 1.00 98.31 86 TYR A O 1
ATOM 722 N N . ILE A 1 87 ? -8.002 -3.880 6.690 1.00 98.62 87 ILE A N 1
ATOM 723 C CA . ILE A 1 87 ? -8.462 -2.747 7.501 1.00 98.62 87 ILE A CA 1
ATOM 724 C C . ILE A 1 87 ? -9.586 -1.994 6.775 1.00 98.62 87 ILE A C 1
ATOM 726 O O . ILE A 1 87 ? -10.683 -1.854 7.317 1.00 98.62 87 ILE A O 1
ATOM 730 N N . PHE A 1 88 ? -9.366 -1.564 5.532 1.00 98.00 88 PHE A N 1
ATOM 731 C CA . PHE A 1 88 ? -10.381 -0.802 4.799 1.00 98.00 88 PHE A CA 1
ATOM 732 C C . PHE A 1 88 ? -11.641 -1.625 4.482 1.00 98.00 88 PHE A C 1
ATOM 734 O O . PHE A 1 88 ? -12.751 -1.168 4.748 1.00 98.00 88 PHE A O 1
ATOM 741 N N . GLU A 1 89 ? -11.497 -2.843 3.963 1.00 96.94 89 GLU A N 1
ATOM 742 C CA . GLU A 1 89 ? -12.641 -3.658 3.538 1.00 96.94 89 GLU A CA 1
ATOM 743 C C . GLU A 1 89 ? -13.369 -4.343 4.688 1.00 96.94 89 GLU A C 1
ATOM 745 O O . GLU A 1 89 ? -14.593 -4.352 4.727 1.00 96.94 89 GLU A O 1
ATOM 750 N N . SER A 1 90 ? -12.644 -4.970 5.614 1.00 96.75 90 SER A N 1
ATOM 751 C CA . SER A 1 90 ? -13.270 -5.838 6.620 1.00 96.75 90 SER A CA 1
ATOM 752 C C . SER A 1 90 ? -13.604 -5.081 7.898 1.00 96.75 90 SER A C 1
ATOM 754 O O . SER A 1 90 ? -14.663 -5.309 8.484 1.00 96.75 90 SER A O 1
ATOM 756 N N . ILE A 1 91 ? -12.719 -4.178 8.333 1.00 97.44 91 ILE A N 1
ATOM 757 C CA . ILE A 1 91 ? -12.912 -3.420 9.574 1.00 97.44 91 ILE A CA 1
ATOM 758 C C . ILE A 1 91 ? -13.795 -2.198 9.314 1.00 97.44 91 ILE A C 1
ATOM 760 O O . ILE A 1 91 ? -14.841 -2.053 9.951 1.00 97.44 91 ILE A O 1
ATOM 764 N N . PHE A 1 92 ? -13.424 -1.357 8.346 1.00 96.31 92 PHE A N 1
ATOM 765 C CA . PHE A 1 92 ? -14.192 -0.151 8.012 1.00 96.31 92 PHE A CA 1
ATOM 766 C C . PHE A 1 92 ? -15.357 -0.397 7.048 1.00 96.31 92 PHE A C 1
ATOM 768 O O . PHE A 1 92 ? -16.173 0.501 6.864 1.00 96.31 92 PHE A O 1
ATOM 775 N N . ARG A 1 93 ? -15.491 -1.614 6.495 1.00 95.50 93 ARG A N 1
ATOM 776 C CA . ARG A 1 93 ? -16.588 -2.010 5.591 1.00 95.50 93 ARG A CA 1
ATOM 777 C C . ARG A 1 93 ? -16.678 -1.151 4.327 1.00 95.50 93 ARG A C 1
ATOM 779 O O . ARG A 1 93 ? -17.774 -0.843 3.870 1.00 95.50 93 ARG A O 1
ATOM 786 N N . LEU A 1 94 ? -15.526 -0.770 3.781 1.00 96.56 94 LEU A N 1
ATOM 787 C CA . LEU A 1 94 ? -15.418 0.023 2.560 1.00 96.56 94 LEU A CA 1
ATOM 788 C C . LEU A 1 94 ? -15.193 -0.867 1.336 1.00 96.56 94 LEU A C 1
ATOM 790 O O . LEU A 1 94 ? -14.587 -1.934 1.413 1.00 96.56 94 LEU A O 1
ATOM 794 N N . THR A 1 95 ? -15.606 -0.392 0.172 1.00 97.12 95 THR A N 1
ATOM 795 C CA . THR A 1 95 ? -15.354 -1.046 -1.110 1.00 97.12 95 THR A CA 1
ATOM 796 C C . THR A 1 95 ? -13.952 -0.701 -1.596 1.00 97.12 95 THR A C 1
ATOM 798 O O . THR A 1 95 ? -13.670 0.458 -1.913 1.00 97.12 95 THR A O 1
ATOM 801 N N . VAL A 1 96 ? -13.068 -1.697 -1.712 1.00 96.94 96 VAL A N 1
ATOM 802 C CA . VAL A 1 96 ? -11.690 -1.495 -2.184 1.00 96.94 96 VAL A CA 1
ATOM 803 C C . VAL A 1 96 ? -11.428 -2.257 -3.479 1.00 96.94 96 VAL A C 1
ATOM 805 O O . VAL A 1 96 ? -11.712 -3.442 -3.625 1.00 96.94 96 VAL A O 1
ATOM 808 N N . LYS A 1 97 ? -10.832 -1.567 -4.451 1.00 95.50 97 LYS A N 1
ATOM 809 C CA . LYS A 1 97 ? -10.235 -2.176 -5.639 1.00 95.50 97 LYS A CA 1
ATOM 810 C C . LYS A 1 97 ? -8.718 -2.195 -5.465 1.00 95.50 97 LYS A C 1
ATOM 812 O O . LYS A 1 97 ? -8.112 -1.134 -5.361 1.00 95.50 97 LYS A O 1
ATOM 817 N N . THR A 1 98 ? -8.111 -3.376 -5.502 1.00 91.25 98 THR A N 1
ATOM 818 C CA . THR A 1 98 ? -6.648 -3.533 -5.525 1.00 91.25 98 THR A CA 1
ATOM 819 C C . THR A 1 98 ? -6.072 -3.348 -6.924 1.00 91.25 98 THR A C 1
ATOM 821 O O . THR A 1 98 ? -6.802 -3.386 -7.924 1.00 91.25 98 THR A O 1
ATOM 824 N N . GLN A 1 99 ? -4.750 -3.202 -6.997 1.00 87.25 99 GLN A N 1
ATOM 825 C CA . GLN A 1 99 ? -4.011 -3.216 -8.253 1.00 87.25 99 GLN A CA 1
ATOM 826 C C . GLN A 1 99 ? -4.378 -4.433 -9.115 1.00 87.25 99 GLN A C 1
ATOM 828 O O . GLN A 1 99 ? -4.434 -5.577 -8.656 1.00 87.25 99 GLN A O 1
ATOM 833 N N . THR A 1 100 ? -4.614 -4.177 -10.399 1.00 85.62 100 THR A N 1
ATOM 834 C CA . THR A 1 100 ? -4.760 -5.237 -11.400 1.00 85.62 100 THR A CA 1
ATOM 835 C C . THR A 1 100 ? -3.370 -5.746 -11.802 1.00 85.62 100 THR A C 1
ATOM 837 O O . THR A 1 100 ? -2.531 -4.920 -12.173 1.00 85.62 100 THR A O 1
ATOM 840 N N . PRO A 1 101 ? -3.114 -7.069 -11.819 1.00 80.25 101 PRO A N 1
ATOM 841 C CA . PRO A 1 101 ? -1.838 -7.615 -12.272 1.00 80.25 101 PRO A CA 1
ATOM 842 C C . PRO A 1 101 ? -1.404 -7.044 -13.628 1.00 80.25 101 PRO A C 1
ATOM 844 O O . PRO A 1 101 ? -2.194 -6.981 -14.572 1.00 80.25 101 PRO A O 1
ATOM 847 N N . GLY A 1 102 ? -0.151 -6.593 -13.708 1.00 75.75 102 GLY A N 1
ATOM 848 C CA . GLY A 1 102 ? 0.430 -6.009 -14.919 1.00 75.75 102 GLY A CA 1
ATOM 849 C C . GLY A 1 102 ? -0.043 -4.609 -15.286 1.00 75.75 102 GLY A C 1
ATOM 850 O O . GLY A 1 102 ? 0.303 -4.125 -16.366 1.00 75.75 102 GLY A O 1
ATOM 851 N N . ARG A 1 103 ? -0.800 -3.940 -14.409 1.00 81.94 103 ARG A N 1
ATOM 852 C CA . ARG A 1 103 ? -1.136 -2.521 -14.545 1.00 81.94 103 ARG A CA 1
ATOM 853 C C . ARG A 1 103 ? -0.420 -1.695 -13.493 1.00 81.94 103 ARG A C 1
ATOM 855 O O . ARG A 1 103 ? -0.327 -2.091 -12.338 1.00 81.94 103 ARG A O 1
ATOM 862 N N . GLU A 1 104 ? 0.043 -0.521 -13.894 1.00 85.00 104 GLU A N 1
ATOM 863 C CA . GLU A 1 104 ? 0.531 0.490 -12.964 1.00 85.00 104 GLU A CA 1
ATOM 864 C C . GLU A 1 104 ? -0.693 1.181 -12.335 1.00 85.00 104 GLU A C 1
ATOM 866 O O . GLU A 1 104 ? -1.327 2.033 -12.950 1.00 85.00 104 GLU A O 1
ATOM 871 N N . GLU A 1 105 ? -1.088 0.754 -11.140 1.00 91.81 105 GLU A N 1
ATOM 872 C CA . GLU A 1 105 ? -2.193 1.319 -10.354 1.00 91.81 105 GLU A CA 1
ATOM 873 C C . GLU A 1 105 ? -1.697 1.484 -8.906 1.00 91.81 105 GLU A C 1
ATOM 875 O O . GLU A 1 105 ? -0.747 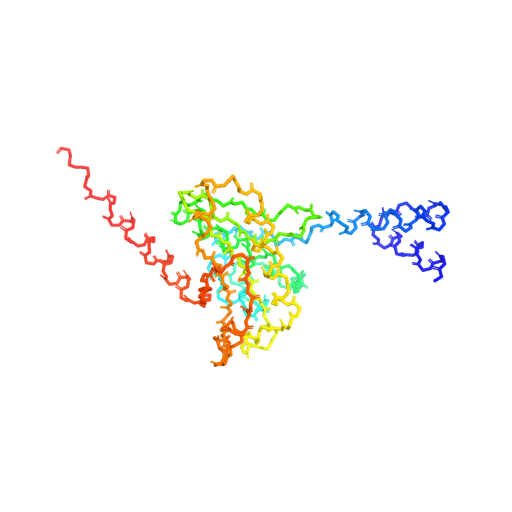0.791 -8.541 1.00 91.81 105 GLU A O 1
ATOM 880 N N . PRO A 1 106 ? -2.300 2.375 -8.095 1.00 95.69 106 PRO A N 1
ATOM 881 C CA . PRO A 1 106 ? -2.000 2.427 -6.665 1.00 95.69 106 PRO A CA 1
ATOM 882 C C . PRO A 1 106 ? -2.336 1.092 -5.992 1.00 95.69 106 PRO A C 1
ATOM 884 O O . PRO A 1 106 ? -3.184 0.342 -6.495 1.00 95.69 106 PRO A O 1
ATOM 887 N N . ASP A 1 107 ? -1.735 0.841 -4.829 1.00 96.06 107 ASP A N 1
ATOM 888 C CA . ASP A 1 107 ? -1.934 -0.406 -4.070 1.00 96.06 107 ASP A CA 1
ATOM 889 C C . ASP A 1 107 ? -3.418 -0.679 -3.783 1.00 96.06 107 ASP A C 1
ATOM 891 O O . ASP A 1 107 ? -3.887 -1.823 -3.847 1.00 96.06 107 ASP A O 1
ATOM 895 N N . GLY A 1 108 ? -4.203 0.383 -3.571 1.00 97.06 108 GLY A N 1
ATOM 896 C CA . GLY A 1 108 ? -5.645 0.280 -3.716 1.00 97.06 108 GLY A CA 1
ATOM 897 C C . GLY A 1 108 ? -6.395 1.590 -3.909 1.00 97.06 108 GLY A C 1
ATOM 898 O O . GLY A 1 108 ? -5.873 2.703 -3.818 1.00 97.06 108 GLY A O 1
ATOM 899 N N . ILE A 1 109 ? -7.672 1.419 -4.236 1.00 97.62 109 ILE A N 1
ATOM 900 C CA . ILE A 1 109 ? -8.636 2.477 -4.516 1.00 97.62 109 ILE A CA 1
ATOM 901 C C . ILE A 1 109 ? -9.892 2.181 -3.710 1.00 97.62 109 ILE A C 1
ATOM 903 O O . ILE A 1 109 ? -10.563 1.183 -3.967 1.00 97.62 109 ILE A O 1
ATOM 907 N N . ILE A 1 110 ? -10.235 3.062 -2.779 1.00 97.62 110 ILE A N 1
ATOM 908 C CA . ILE A 1 110 ? -11.509 3.020 -2.062 1.00 97.62 110 ILE A CA 1
ATOM 909 C C . ILE A 1 110 ? -12.561 3.696 -2.946 1.00 97.62 110 ILE A C 1
ATOM 911 O O . ILE A 1 110 ? -12.325 4.800 -3.450 1.00 97.62 110 ILE A O 1
ATOM 915 N N . LYS A 1 111 ? -13.693 3.023 -3.167 1.00 92.25 111 LYS A N 1
ATOM 916 C CA . LYS A 1 111 ? -14.783 3.465 -4.046 1.00 92.25 111 LYS A CA 1
ATOM 917 C C . LYS A 1 111 ? -16.117 3.462 -3.309 1.00 92.25 111 LYS A C 1
ATOM 919 O O . LYS A 1 111 ? -16.876 2.508 -3.414 1.00 92.25 111 LYS A O 1
ATOM 924 N N . GLU A 1 112 ? -16.389 4.550 -2.611 1.00 86.88 112 GLU A N 1
ATOM 925 C CA . GLU A 1 112 ? -17.721 4.850 -2.073 1.00 86.88 112 GLU A CA 1
ATOM 926 C C . GLU A 1 112 ? -18.320 6.008 -2.895 1.00 86.88 112 GLU A C 1
ATOM 928 O O . GLU A 1 112 ? -18.068 6.104 -4.098 1.00 86.88 112 GLU A O 1
ATOM 933 N N . ASP A 1 113 ? -19.029 6.948 -2.264 1.00 85.19 113 ASP A N 1
ATOM 934 C CA . ASP A 1 113 ? -19.406 8.232 -2.887 1.00 85.19 113 ASP A CA 1
ATOM 935 C C . ASP A 1 113 ? -18.180 9.057 -3.323 1.00 85.19 113 ASP A C 1
ATOM 937 O O . ASP A 1 113 ? -18.245 9.911 -4.210 1.00 85.19 113 ASP A O 1
ATOM 941 N N . ASN A 1 114 ? -17.042 8.796 -2.680 1.00 91.44 114 ASN A N 1
ATOM 942 C CA . ASN A 1 114 ? -15.753 9.399 -2.965 1.00 91.44 114 ASN A CA 1
ATOM 943 C C . ASN A 1 114 ? -14.758 8.336 -3.431 1.00 91.44 114 ASN A C 1
ATOM 945 O O . ASN A 1 114 ? -14.792 7.183 -2.999 1.00 91.44 114 ASN A O 1
ATOM 949 N N . ILE A 1 115 ? -13.815 8.771 -4.261 1.00 95.25 115 ILE A N 1
ATOM 950 C CA . ILE A 1 115 ? -12.668 7.988 -4.701 1.00 95.25 115 ILE A CA 1
ATOM 951 C C . ILE A 1 115 ? -11.449 8.461 -3.922 1.00 95.25 115 ILE A C 1
ATOM 953 O O . ILE A 1 115 ? -11.059 9.633 -3.988 1.00 95.25 115 ILE A O 1
ATOM 957 N N . ILE A 1 116 ? -10.849 7.527 -3.193 1.00 97.38 116 ILE A N 1
ATOM 958 C CA . ILE A 1 116 ? -9.624 7.735 -2.425 1.00 97.38 116 ILE A CA 1
ATOM 959 C C . ILE A 1 116 ? -8.593 6.736 -2.931 1.00 97.38 116 ILE A C 1
ATOM 961 O O . ILE A 1 116 ? -8.858 5.536 -2.993 1.00 97.38 116 ILE A O 1
ATOM 965 N N . LEU A 1 117 ? -7.420 7.234 -3.306 1.00 97.56 117 LEU A N 1
ATOM 966 C CA . LEU A 1 117 ? -6.282 6.390 -3.670 1.00 97.56 117 LEU A CA 1
ATOM 967 C C . LEU A 1 117 ? -5.443 6.160 -2.419 1.00 97.56 117 LEU A C 1
ATOM 969 O O . LEU A 1 117 ? -5.307 7.086 -1.619 1.00 97.56 117 LEU A O 1
ATOM 973 N N . TYR A 1 118 ? -4.867 4.975 -2.247 1.00 98.12 118 TYR A N 1
ATOM 974 C CA . TYR A 1 118 ? -3.877 4.767 -1.199 1.00 98.12 118 TYR A CA 1
ATOM 975 C C . TYR A 1 118 ? -2.666 3.983 -1.688 1.00 98.12 118 TYR A C 1
ATOM 977 O O . TYR A 1 118 ? -2.767 3.136 -2.574 1.00 98.12 118 TYR A O 1
ATOM 985 N N . GLU A 1 119 ? -1.532 4.263 -1.058 1.00 97.56 119 GLU A N 1
ATOM 986 C CA . GLU A 1 119 ? -0.265 3.584 -1.291 1.00 97.56 119 GLU A CA 1
ATOM 987 C C . GLU A 1 119 ? 0.381 3.209 0.046 1.00 97.56 119 GLU A C 1
ATOM 989 O O . GLU A 1 119 ? 0.496 4.034 0.956 1.00 97.56 119 GLU A O 1
ATOM 994 N N . CYS A 1 120 ? 0.832 1.970 0.143 1.00 97.31 120 CYS A N 1
ATOM 995 C CA . CYS A 1 120 ? 1.572 1.385 1.240 1.00 97.31 120 CYS A CA 1
ATOM 996 C C . CYS A 1 120 ? 3.072 1.483 0.947 1.00 97.31 120 CYS A C 1
ATOM 998 O O . CYS A 1 120 ? 3.574 0.975 -0.052 1.00 97.31 120 CYS A O 1
ATOM 1000 N N . LYS A 1 121 ? 3.834 2.117 1.836 1.00 95.00 121 LYS A N 1
ATOM 1001 C CA . LYS A 1 121 ? 5.290 2.219 1.716 1.00 95.00 121 LYS A CA 1
ATOM 1002 C C . LYS A 1 121 ? 5.978 1.566 2.902 1.00 95.00 121 LYS A C 1
ATOM 1004 O O . LYS A 1 121 ? 5.872 2.019 4.039 1.00 95.00 121 LYS A O 1
ATOM 1009 N N . THR A 1 122 ? 6.740 0.524 2.595 1.00 91.81 122 THR A N 1
ATOM 1010 C CA . THR A 1 122 ? 7.706 -0.088 3.504 1.00 91.81 122 THR A CA 1
ATOM 1011 C C . THR A 1 122 ? 9.106 0.415 3.141 1.00 91.81 122 THR A C 1
ATOM 1013 O O . THR A 1 122 ? 9.417 0.631 1.967 1.00 91.81 122 THR A O 1
ATOM 1016 N N . VAL A 1 123 ? 9.956 0.654 4.138 1.00 83.81 123 VAL A N 1
ATOM 1017 C CA . VAL A 1 123 ? 11.348 1.087 3.935 1.00 83.81 123 VAL A CA 1
ATOM 1018 C C . VAL A 1 123 ? 12.274 0.300 4.853 1.00 83.81 123 VAL A C 1
ATOM 1020 O O . VAL A 1 123 ? 11.922 0.042 5.999 1.00 83.81 123 VAL A O 1
ATOM 1023 N N . LEU A 1 124 ? 13.463 -0.048 4.350 1.00 75.25 124 LEU A N 1
ATOM 1024 C CA . LEU A 1 124 ? 14.497 -0.738 5.134 1.00 75.25 124 LEU A CA 1
ATOM 1025 C C . LEU A 1 124 ? 15.026 0.139 6.276 1.00 75.25 124 LEU A C 1
ATOM 1027 O O . LEU A 1 124 ? 15.321 -0.357 7.358 1.00 75.25 124 LEU A O 1
ATOM 1031 N N . SER A 1 125 ? 15.125 1.444 6.017 1.00 78.00 125 SER A N 1
ATOM 1032 C CA . SER A 1 125 ? 15.586 2.450 6.968 1.00 78.00 125 SER A CA 1
ATOM 1033 C C . SER A 1 125 ? 14.518 3.534 7.077 1.00 78.00 125 SER A C 1
ATOM 1035 O O . SER A 1 125 ? 14.461 4.406 6.210 1.00 78.00 125 SER A O 1
ATOM 1037 N N . PRO A 1 126 ? 13.620 3.468 8.072 1.00 81.50 126 PRO A N 1
ATOM 1038 C CA . PRO A 1 126 ? 12.675 4.546 8.313 1.00 81.50 126 PRO A CA 1
ATOM 1039 C C . PRO A 1 126 ? 13.400 5.834 8.737 1.00 81.50 126 PRO A C 1
ATOM 1041 O O . PRO A 1 126 ? 14.461 5.759 9.361 1.00 81.50 126 PRO A O 1
ATOM 1044 N N . PRO A 1 127 ? 12.822 7.012 8.445 1.00 91.81 127 PRO A N 1
ATOM 1045 C CA . PRO A 1 127 ? 11.473 7.218 7.912 1.00 91.81 127 PRO A CA 1
ATOM 1046 C C . PRO A 1 127 ? 11.373 7.175 6.373 1.00 91.81 127 PRO A C 1
ATOM 1048 O O . PRO A 1 127 ? 12.368 7.186 5.658 1.00 91.81 127 PRO A O 1
ATOM 1051 N N . TYR A 1 128 ? 10.151 7.151 5.833 1.00 94.44 128 TYR A N 1
ATOM 1052 C CA . TYR A 1 128 ? 9.916 7.274 4.393 1.00 94.44 128 TYR A CA 1
ATOM 1053 C C . TYR A 1 128 ? 10.180 8.709 3.898 1.00 94.44 128 TYR A C 1
ATOM 1055 O O . TYR A 1 128 ? 9.550 9.663 4.354 1.00 94.44 128 TYR A O 1
ATOM 1063 N N . GLU A 1 129 ? 11.077 8.850 2.916 1.00 92.94 129 GLU A N 1
ATOM 1064 C CA . GLU A 1 129 ? 11.559 10.150 2.409 1.00 92.94 129 GLU A CA 1
ATOM 1065 C C . GLU A 1 129 ? 10.905 10.616 1.094 1.00 92.94 129 GLU A C 1
ATOM 1067 O O . GLU A 1 129 ? 11.231 11.681 0.561 1.00 92.94 129 GLU A O 1
ATOM 1072 N N . MET A 1 130 ? 10.006 9.817 0.515 1.00 93.12 130 MET A N 1
ATOM 1073 C CA . MET A 1 130 ? 9.368 10.089 -0.780 1.00 93.12 130 MET A CA 1
ATOM 1074 C C . MET A 1 130 ? 10.354 10.437 -1.926 1.00 93.12 130 MET A C 1
ATOM 1076 O O . MET A 1 130 ? 10.469 11.604 -2.352 1.00 93.12 130 MET A O 1
ATOM 1080 N N . PRO A 1 131 ? 11.044 9.414 -2.471 1.00 91.75 131 PRO A N 1
ATOM 1081 C CA . PRO A 1 131 ? 11.891 9.539 -3.656 1.00 91.75 131 PRO A CA 1
ATOM 1082 C C . PRO A 1 131 ? 11.159 10.155 -4.856 1.00 91.75 131 PRO A C 1
ATOM 1084 O O . PRO A 1 131 ? 9.946 10.004 -4.999 1.00 91.75 131 PRO A O 1
ATOM 1087 N N . ILE A 1 132 ? 11.902 10.805 -5.761 1.00 90.56 132 ILE A N 1
ATOM 1088 C CA . ILE A 1 132 ? 11.342 11.463 -6.961 1.00 90.56 132 ILE A CA 1
ATOM 1089 C C . ILE A 1 132 ? 10.515 10.482 -7.803 1.00 90.56 132 ILE A C 1
ATOM 1091 O O . ILE A 1 132 ? 9.401 10.814 -8.195 1.00 90.56 132 ILE A O 1
ATOM 1095 N N . ALA A 1 133 ? 11.003 9.251 -7.983 1.00 91.06 133 ALA A N 1
ATOM 1096 C CA . ALA A 1 133 ? 10.295 8.215 -8.735 1.00 91.06 133 ALA A CA 1
ATOM 1097 C C . ALA A 1 133 ? 8.873 7.955 -8.204 1.00 91.06 133 ALA A C 1
ATOM 1099 O O . ALA A 1 133 ? 7.939 7.818 -8.991 1.00 91.06 133 ALA A O 1
ATOM 1100 N N . HIS A 1 134 ? 8.688 7.962 -6.879 1.00 93.56 134 HIS A N 1
ATOM 1101 C CA . HIS A 1 134 ? 7.366 7.793 -6.273 1.00 93.56 134 HIS A CA 1
ATOM 1102 C C . HIS A 1 134 ? 6.476 9.018 -6.505 1.00 93.56 134 HIS A C 1
ATOM 1104 O O . HIS A 1 134 ? 5.284 8.872 -6.740 1.00 93.56 134 HIS A O 1
ATOM 1110 N N . ARG A 1 135 ? 7.037 10.234 -6.513 1.00 92.56 135 ARG A N 1
ATOM 1111 C CA . ARG A 1 135 ? 6.264 11.451 -6.826 1.00 92.56 135 ARG A CA 1
ATOM 1112 C C . ARG A 1 135 ? 5.696 11.397 -8.239 1.00 92.56 135 ARG A C 1
ATOM 1114 O O . ARG A 1 135 ? 4.539 11.753 -8.456 1.00 92.56 135 ARG A O 1
ATOM 1121 N N . ASP A 1 136 ? 6.505 10.944 -9.190 1.00 91.81 136 ASP A N 1
ATOM 1122 C CA . ASP A 1 136 ? 6.082 10.803 -10.582 1.00 91.81 136 ASP A CA 1
ATOM 1123 C C . ASP A 1 136 ? 5.050 9.684 -10.742 1.00 91.81 136 ASP A C 1
ATOM 1125 O O . ASP A 1 136 ? 4.082 9.842 -11.483 1.00 91.81 136 ASP A O 1
ATOM 1129 N N . GLN A 1 137 ? 5.214 8.585 -10.005 1.00 92.94 137 GLN A N 1
ATOM 1130 C CA . GLN A 1 137 ? 4.242 7.494 -9.926 1.00 92.94 137 GLN A CA 1
ATOM 1131 C C . GLN A 1 137 ? 2.889 7.979 -9.382 1.00 92.94 137 GLN A C 1
ATOM 1133 O O . GLN A 1 137 ? 1.862 7.794 -10.032 1.00 92.94 137 GLN A O 1
ATOM 1138 N N . PHE A 1 138 ? 2.875 8.706 -8.261 1.00 94.56 138 PHE A N 1
ATOM 1139 C CA . PHE A 1 138 ? 1.641 9.244 -7.679 1.00 94.56 138 PHE A CA 1
ATOM 1140 C C . PHE A 1 138 ? 0.941 10.212 -8.634 1.00 94.56 138 PHE A C 1
ATOM 1142 O O . PHE A 1 138 ? -0.273 10.135 -8.807 1.00 94.56 138 PHE A O 1
ATOM 1149 N N . ARG A 1 139 ? 1.694 11.077 -9.327 1.00 92.94 139 ARG A N 1
ATOM 1150 C CA . ARG A 1 139 ? 1.147 11.953 -10.377 1.00 92.94 139 ARG A CA 1
ATOM 1151 C C . ARG A 1 139 ? 0.437 11.174 -11.476 1.00 92.94 139 ARG A C 1
ATOM 1153 O O . ARG A 1 139 ? -0.671 11.553 -11.849 1.00 92.94 139 ARG A O 1
ATOM 1160 N N . ARG A 1 140 ? 1.056 10.100 -11.980 1.00 93.31 140 ARG A N 1
ATOM 1161 C CA . ARG A 1 140 ? 0.442 9.237 -12.999 1.00 93.31 140 ARG A CA 1
ATOM 1162 C C . ARG A 1 140 ? -0.850 8.617 -12.484 1.00 93.31 140 ARG A C 1
ATOM 1164 O O . ARG A 1 140 ? -1.864 8.719 -13.158 1.00 93.31 140 ARG A O 1
ATOM 1171 N N . TYR A 1 141 ? -0.857 8.084 -11.265 1.00 94.94 141 TYR A N 1
ATOM 1172 C CA . TYR A 1 141 ? -2.059 7.487 -10.672 1.00 94.94 141 TYR A CA 1
ATOM 1173 C C . TYR A 1 141 ? -3.213 8.471 -10.558 1.00 94.94 141 TYR A C 1
ATOM 1175 O O . TYR A 1 141 ? -4.338 8.155 -10.937 1.00 94.94 141 TYR A O 1
ATOM 1183 N N . ILE A 1 142 ? -2.930 9.678 -10.076 1.00 94.56 142 ILE A N 1
ATOM 1184 C CA . ILE A 1 142 ? -3.935 10.730 -9.914 1.00 94.56 142 ILE A CA 1
ATOM 1185 C C . ILE A 1 142 ? -4.508 11.119 -11.268 1.00 94.56 142 ILE A C 1
ATOM 1187 O O . ILE A 1 142 ? -5.728 11.162 -11.428 1.00 94.56 142 ILE A O 1
ATOM 1191 N N . LYS A 1 143 ? -3.634 11.350 -12.252 1.00 93.25 143 LYS A N 1
ATOM 1192 C CA . LYS A 1 143 ? -4.044 11.719 -13.602 1.00 93.25 143 LYS A CA 1
ATOM 1193 C C . LYS A 1 143 ? -4.869 10.612 -14.259 1.00 93.25 143 LYS A C 1
ATOM 1195 O O . LYS A 1 143 ? -5.959 10.881 -14.750 1.00 93.25 143 LYS A O 1
ATOM 1200 N N . ASP A 1 144 ? -4.398 9.371 -14.206 1.00 92.69 144 ASP A N 1
ATOM 1201 C CA . ASP A 1 144 ? -5.059 8.224 -14.826 1.00 92.69 144 ASP A CA 1
ATOM 1202 C C . ASP A 1 144 ? -6.438 7.955 -14.225 1.00 92.69 144 ASP A C 1
ATOM 1204 O O . ASP A 1 144 ? -7.362 7.572 -14.943 1.00 92.69 144 ASP A O 1
ATOM 1208 N N . GLN A 1 145 ? -6.594 8.117 -12.908 1.00 93.50 145 GLN A N 1
ATOM 1209 C CA . GLN A 1 145 ? -7.901 7.976 -12.266 1.00 93.50 145 GLN A CA 1
ATOM 1210 C C . GLN A 1 145 ? -8.802 9.160 -12.588 1.00 93.50 145 GLN A C 1
ATOM 1212 O O . GLN A 1 145 ? -9.965 8.946 -12.916 1.00 93.50 145 GLN A O 1
ATOM 1217 N N . TYR A 1 146 ? -8.276 10.386 -12.563 1.00 93.62 146 TYR A N 1
ATOM 1218 C CA . TYR A 1 146 ? -9.042 11.563 -12.944 1.00 93.62 146 TYR A CA 1
ATOM 1219 C C . TYR A 1 146 ? -9.561 11.448 -14.373 1.00 93.62 146 TYR A C 1
ATOM 1221 O O . TYR A 1 146 ? -10.756 11.614 -14.591 1.00 93.62 146 TYR A O 1
ATOM 1229 N N . ASP A 1 147 ? -8.708 11.124 -15.344 1.00 93.25 147 ASP A N 1
ATOM 1230 C CA . ASP A 1 147 ? -9.049 11.042 -16.768 1.00 93.25 147 ASP A CA 1
ATOM 1231 C C . ASP A 1 147 ? -10.151 10.014 -17.060 1.00 93.25 147 ASP A C 1
ATOM 1233 O O . ASP A 1 147 ? -10.975 10.256 -17.938 1.00 93.25 147 ASP A O 1
ATOM 1237 N N . LYS A 1 148 ? -10.222 8.920 -16.289 1.00 92.12 148 LYS A N 1
ATOM 1238 C CA . LYS A 1 148 ? -11.268 7.884 -16.401 1.00 92.12 148 LYS A CA 1
ATOM 1239 C C . LYS A 1 148 ? -12.640 8.321 -15.884 1.00 92.12 148 LYS A C 1
ATOM 1241 O O . LYS A 1 148 ? -13.621 7.633 -16.151 1.00 92.12 148 LYS A O 1
ATOM 1246 N N . LEU A 1 149 ? -12.718 9.403 -15.110 1.00 92.12 149 LEU A N 1
ATOM 1247 C CA . LEU A 1 149 ? -13.981 9.907 -14.576 1.00 92.12 149 LEU A CA 1
ATOM 1248 C C . LEU A 1 149 ? -14.708 10.769 -15.603 1.00 92.12 149 LEU A C 1
ATOM 1250 O O . LEU A 1 149 ? -14.105 11.635 -16.243 1.00 92.12 149 LEU A O 1
ATOM 1254 N N . GLU A 1 150 ? -16.024 10.584 -15.669 1.00 92.75 150 GLU A N 1
ATOM 1255 C CA . GLU A 1 150 ? -16.922 11.452 -16.423 1.00 92.75 150 GLU A CA 1
ATOM 1256 C C . GLU A 1 150 ? -16.799 12.916 -15.961 1.00 92.75 150 GLU A C 1
ATOM 1258 O O . GLU A 1 150 ? -16.525 13.167 -14.781 1.00 92.75 150 GLU A O 1
ATOM 1263 N N . PRO A 1 151 ? -17.035 13.912 -16.840 1.00 92.12 151 PRO A N 1
ATOM 1264 C CA . PRO A 1 151 ? -16.858 15.328 -16.506 1.00 92.12 151 PRO A CA 1
ATOM 1265 C C . PRO A 1 151 ? -17.588 15.783 -15.231 1.00 92.12 151 PRO A C 1
ATOM 1267 O O . PRO A 1 151 ? -17.042 16.55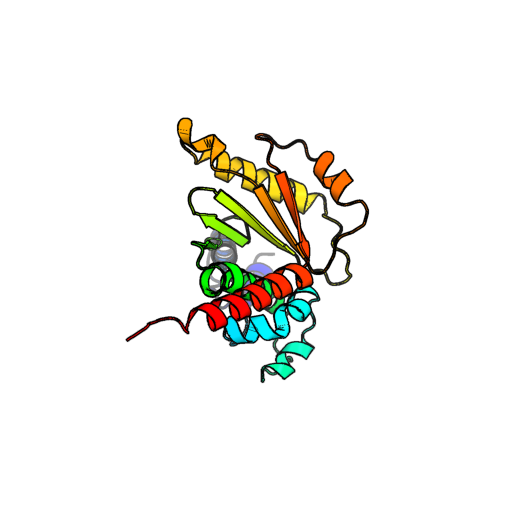8 -14.451 1.00 92.12 151 PRO A O 1
ATOM 1270 N N . HIS A 1 152 ? -18.793 15.264 -14.979 1.00 90.50 152 HIS A N 1
ATOM 1271 C CA . HIS A 1 152 ? -19.590 15.597 -13.793 1.00 90.50 152 HIS A CA 1
ATOM 1272 C C . HIS A 1 152 ? -19.110 14.892 -12.509 1.00 90.50 152 HIS A C 1
ATOM 1274 O O . HIS A 1 152 ? -19.451 15.324 -11.412 1.00 90.50 152 HIS A O 1
ATOM 1280 N N . ALA A 1 153 ? -18.306 13.832 -12.634 1.00 90.69 153 ALA A N 1
ATOM 1281 C CA . ALA A 1 153 ? -17.808 13.017 -11.526 1.00 90.69 153 ALA A CA 1
ATOM 1282 C C . ALA A 1 153 ? -16.362 13.360 -11.123 1.00 90.69 153 ALA A C 1
ATOM 1284 O O . ALA A 1 153 ? -15.823 12.770 -10.190 1.00 90.69 153 ALA A O 1
ATOM 1285 N N . LYS A 1 154 ? -15.712 14.328 -11.787 1.00 89.12 154 LYS A N 1
ATOM 1286 C CA . LYS A 1 154 ? -14.313 14.719 -11.519 1.00 89.12 154 LYS A CA 1
ATOM 1287 C C . LYS A 1 154 ? -14.051 15.108 -10.058 1.00 89.12 154 LYS A C 1
ATOM 1289 O O . LYS A 1 154 ? -12.960 14.873 -9.548 1.00 89.12 154 LYS A O 1
ATOM 1294 N N . THR A 1 155 ? -15.049 15.661 -9.370 1.00 90.38 155 THR A N 1
ATO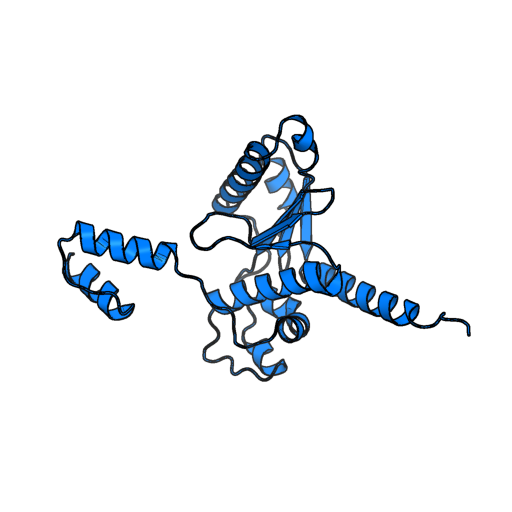M 1295 C CA . THR A 1 155 ? -14.962 16.056 -7.953 1.00 90.38 155 THR A CA 1
ATOM 1296 C C . THR A 1 155 ? -15.045 14.880 -6.976 1.00 90.38 155 THR A C 1
ATOM 1298 O O . THR A 1 155 ? -14.844 15.093 -5.776 1.00 90.38 155 THR A O 1
ATOM 1301 N N . ALA A 1 156 ? -15.331 13.662 -7.454 1.00 92.94 156 ALA A N 1
ATOM 1302 C CA . ALA A 1 156 ? -15.370 12.453 -6.636 1.00 92.94 156 ALA A CA 1
ATOM 1303 C C . ALA A 1 156 ? -13.967 11.999 -6.207 1.00 92.94 156 ALA A C 1
ATOM 1305 O O . ALA A 1 156 ? -13.833 11.391 -5.152 1.00 92.94 156 ALA A O 1
ATOM 1306 N N . LEU A 1 157 ? -12.909 12.320 -6.964 1.00 94.38 157 LEU A N 1
ATOM 1307 C CA . LEU A 1 157 ? -11.527 12.056 -6.550 1.00 94.38 157 LEU A CA 1
ATOM 1308 C C . LEU A 1 157 ? -11.118 13.037 -5.439 1.00 94.38 157 LEU A C 1
ATOM 1310 O O . LEU A 1 157 ? -10.897 14.218 -5.705 1.00 94.38 157 LEU A O 1
ATOM 1314 N N . LYS A 1 158 ? -11.047 12.566 -4.187 1.00 93.62 158 LYS A N 1
ATOM 1315 C CA . LYS A 1 158 ? -10.893 13.444 -3.010 1.00 93.62 158 LYS A CA 1
ATOM 1316 C C . LYS A 1 158 ? -9.467 13.583 -2.511 1.00 93.62 158 LYS A C 1
ATOM 1318 O O . LYS A 1 158 ? -9.016 14.702 -2.258 1.00 93.62 158 LYS A O 1
ATOM 1323 N N . CYS A 1 159 ? -8.777 12.468 -2.311 1.00 95.00 159 CYS A N 1
ATOM 1324 C CA . CYS A 1 159 ? -7.442 12.484 -1.733 1.00 95.00 159 CYS A CA 1
ATOM 1325 C C . CYS A 1 159 ? -6.622 11.251 -2.109 1.00 95.00 159 CYS A C 1
ATOM 1327 O O . CYS A 1 159 ? -7.132 10.257 -2.634 1.00 95.00 159 CYS A O 1
ATOM 1329 N N . PHE A 1 160 ? -5.329 11.361 -1.823 1.00 96.88 160 PHE A N 1
ATOM 1330 C CA . PHE A 1 160 ? -4.352 10.291 -1.907 1.00 96.88 160 PHE A CA 1
ATOM 1331 C C . PHE A 1 160 ? -3.766 10.061 -0.517 1.00 96.88 160 PHE A C 1
ATOM 1333 O O . PHE A 1 160 ? -3.151 10.958 0.058 1.00 96.88 160 PHE A O 1
ATOM 1340 N N . ILE A 1 161 ? -3.940 8.864 0.026 1.00 97.94 161 ILE A N 1
ATOM 1341 C CA . ILE A 1 161 ? -3.382 8.469 1.315 1.00 97.94 161 ILE A CA 1
ATOM 1342 C C . ILE A 1 161 ? -2.040 7.771 1.084 1.00 97.94 161 ILE A C 1
ATOM 1344 O O . ILE A 1 161 ? -1.945 6.837 0.295 1.00 97.94 161 ILE A O 1
ATOM 1348 N N . ILE A 1 162 ? -0.996 8.196 1.784 1.00 97.94 162 ILE A N 1
ATOM 1349 C CA . ILE A 1 162 ? 0.260 7.447 1.864 1.00 97.94 162 ILE A CA 1
ATOM 1350 C C . ILE A 1 162 ? 0.345 6.862 3.267 1.00 97.94 162 ILE A C 1
ATOM 1352 O O . ILE A 1 162 ? 0.241 7.592 4.255 1.00 97.94 162 ILE A O 1
ATOM 1356 N N . ILE A 1 163 ? 0.538 5.549 3.335 1.00 98.44 163 ILE A N 1
ATOM 1357 C CA . ILE A 1 163 ? 0.593 4.775 4.570 1.00 98.44 163 ILE A CA 1
ATOM 1358 C C . ILE A 1 163 ? 2.000 4.207 4.706 1.00 98.44 163 ILE A C 1
ATOM 1360 O O . ILE A 1 163 ? 2.455 3.468 3.836 1.00 98.44 163 ILE A O 1
ATOM 1364 N N . ALA A 1 164 ? 2.709 4.550 5.776 1.00 97.44 164 ALA A N 1
ATOM 1365 C CA . ALA A 1 164 ? 4.081 4.089 6.001 1.00 97.44 164 ALA A CA 1
ATOM 1366 C C . ALA A 1 164 ? 4.356 3.878 7.491 1.00 97.44 164 ALA A C 1
ATOM 1368 O O . ALA A 1 164 ? 3.560 4.282 8.332 1.00 97.44 164 ALA A O 1
ATOM 1369 N N . HIS A 1 165 ? 5.500 3.289 7.848 1.00 96.00 165 HIS A N 1
ATOM 1370 C CA . HIS A 1 165 ? 5.895 3.216 9.259 1.00 96.00 165 HIS A CA 1
ATOM 1371 C C . HIS A 1 165 ? 6.038 4.617 9.891 1.00 96.00 165 HIS A C 1
ATOM 1373 O O . HIS A 1 165 ? 5.593 4.846 11.012 1.00 96.00 165 HIS A O 1
ATOM 1379 N N . GLY A 1 166 ? 6.633 5.553 9.156 1.00 96.06 166 GLY A N 1
ATOM 1380 C CA . GLY A 1 166 ? 6.844 6.932 9.575 1.00 96.06 166 GLY A CA 1
ATOM 1381 C C . GLY A 1 166 ? 7.350 7.769 8.407 1.00 96.06 166 GLY A C 1
ATOM 1382 O O . GLY A 1 166 ? 7.730 7.223 7.367 1.00 96.06 166 GLY A O 1
ATOM 1383 N N . PHE A 1 167 ? 7.363 9.086 8.577 1.00 96.38 167 PHE A N 1
ATOM 1384 C CA . PHE A 1 167 ? 7.668 10.033 7.508 1.00 96.38 167 PHE A CA 1
ATOM 1385 C C . PHE A 1 167 ? 8.781 10.995 7.903 1.00 96.38 167 PHE A C 1
ATOM 1387 O O . PHE A 1 167 ? 8.916 11.363 9.068 1.00 96.38 167 PHE A O 1
ATOM 1394 N N . GLU A 1 168 ? 9.602 11.376 6.928 1.00 95.44 168 GLU A N 1
ATOM 1395 C CA . GLU A 1 168 ? 10.614 12.409 7.128 1.00 95.44 168 GLU A CA 1
ATOM 1396 C C . GLU A 1 168 ? 9.935 13.753 7.433 1.00 95.44 168 GLU A C 1
ATOM 1398 O O . GLU A 1 168 ? 8.942 14.107 6.801 1.00 95.44 168 GLU A O 1
ATOM 1403 N N . GLU A 1 169 ? 10.518 14.545 8.334 1.00 92.06 169 GLU A N 1
ATOM 1404 C CA . GLU A 1 169 ? 10.000 15.850 8.773 1.00 92.06 169 GLU A CA 1
ATOM 1405 C C . GLU A 1 169 ? 9.625 16.790 7.610 1.00 92.06 169 GLU A C 1
ATOM 1407 O O . GLU A 1 169 ? 8.643 17.524 7.667 1.00 92.06 169 GLU A O 1
ATOM 1412 N N . LYS A 1 170 ? 10.381 16.749 6.506 1.00 93.50 170 LYS A N 1
ATOM 1413 C CA . LYS A 1 170 ? 10.188 17.638 5.347 1.00 93.50 170 LYS A CA 1
ATOM 1414 C C . LYS A 1 170 ? 9.298 17.049 4.253 1.00 93.50 170 LYS A C 1
ATOM 1416 O O . LYS A 1 170 ? 9.235 17.617 3.156 1.00 93.50 170 LYS A O 1
ATOM 1421 N N . ILE A 1 171 ? 8.622 15.928 4.495 1.00 94.31 171 ILE A N 1
ATOM 1422 C CA . ILE A 1 171 ? 7.812 15.269 3.465 1.00 94.31 171 ILE A CA 1
ATOM 1423 C C . ILE A 1 171 ? 6.666 16.161 2.964 1.00 94.31 171 ILE A C 1
ATOM 1425 O O . ILE A 1 171 ? 6.383 16.171 1.767 1.00 94.31 171 ILE A O 1
ATOM 1429 N N . GLU A 1 172 ? 6.066 16.978 3.830 1.00 92.19 172 GLU A N 1
ATOM 1430 C CA . GLU A 1 172 ? 4.984 17.890 3.442 1.00 92.19 172 GLU A CA 1
ATOM 1431 C C . GLU A 1 172 ? 5.473 18.967 2.472 1.00 92.19 172 GLU A C 1
ATOM 1433 O O . GLU A 1 172 ? 4.814 19.247 1.473 1.00 92.19 172 GLU A O 1
ATOM 1438 N N . ASN A 1 173 ? 6.686 19.492 2.680 1.00 92.00 173 ASN A N 1
ATOM 1439 C CA . ASN A 1 173 ? 7.318 20.414 1.734 1.00 92.00 173 ASN A CA 1
ATOM 1440 C C . ASN A 1 173 ? 7.521 19.745 0.370 1.00 92.00 173 ASN A C 1
ATOM 1442 O O . ASN A 1 173 ? 7.289 20.356 -0.675 1.00 92.00 173 ASN A O 1
ATOM 1446 N N . LYS A 1 174 ? 7.929 18.470 0.368 1.00 92.38 174 LYS A N 1
ATOM 1447 C CA . LYS A 1 174 ? 8.095 17.686 -0.860 1.00 92.38 174 LYS A CA 1
ATOM 1448 C C . LYS A 1 174 ? 6.754 17.471 -1.576 1.00 92.38 174 LYS A C 1
ATOM 1450 O O . LYS A 1 174 ? 6.742 17.531 -2.804 1.00 92.38 174 LYS A O 1
ATOM 1455 N N . LEU A 1 175 ? 5.657 17.260 -0.842 1.00 91.50 175 LEU A N 1
ATOM 1456 C CA . LEU A 1 175 ? 4.295 17.136 -1.383 1.00 91.50 175 LEU A CA 1
ATOM 1457 C C . LEU A 1 175 ? 3.773 18.468 -1.929 1.00 91.50 175 LEU A C 1
ATOM 1459 O O . LEU A 1 175 ? 3.247 18.505 -3.035 1.00 91.50 175 LEU A O 1
ATOM 1463 N N . ALA A 1 176 ? 3.977 19.575 -1.216 1.00 87.69 176 ALA A N 1
ATOM 1464 C CA . ALA A 1 176 ? 3.567 20.908 -1.660 1.00 87.69 176 ALA A CA 1
ATOM 1465 C C . ALA A 1 176 ? 4.279 21.341 -2.956 1.00 87.69 176 ALA A C 1
ATOM 1467 O O . ALA A 1 176 ? 3.707 22.030 -3.797 1.00 87.69 176 ALA A O 1
ATOM 1468 N N . GLN A 1 177 ? 5.523 20.896 -3.153 1.00 88.38 177 GLN A N 1
ATOM 1469 C CA . GLN A 1 177 ? 6.273 21.102 -4.397 1.00 88.38 177 GLN A CA 1
ATOM 1470 C C . GLN A 1 177 ? 5.767 20.234 -5.558 1.00 88.38 177 GLN A C 1
ATOM 1472 O O . GLN A 1 177 ? 6.125 20.476 -6.719 1.00 88.38 177 GLN A O 1
ATOM 1477 N N . MET A 1 178 ? 4.943 19.216 -5.289 1.00 87.56 178 MET A N 1
ATOM 1478 C CA . MET A 1 178 ? 4.324 18.436 -6.348 1.00 87.56 178 MET A CA 1
ATOM 1479 C C . MET A 1 178 ? 3.229 19.275 -7.012 1.00 87.56 178 MET A C 1
ATOM 1481 O O . MET A 1 178 ? 2.089 19.326 -6.573 1.00 87.56 178 MET A O 1
ATOM 1485 N N . LYS A 1 179 ? 3.566 19.916 -8.134 1.00 83.50 179 LYS A N 1
ATOM 1486 C CA . LYS A 1 179 ? 2.571 20.386 -9.107 1.00 83.50 179 LYS A CA 1
ATOM 1487 C C . LYS A 1 179 ? 1.812 19.173 -9.651 1.00 83.50 179 LYS A C 1
ATOM 1489 O O . LYS A 1 179 ? 2.426 18.358 -10.347 1.00 83.50 179 LYS A O 1
ATOM 1494 N N . ILE A 1 180 ? 0.546 19.018 -9.283 1.00 82.81 180 ILE A N 1
ATOM 1495 C CA . ILE A 1 180 ? -0.326 17.913 -9.699 1.00 82.81 180 ILE A CA 1
ATOM 1496 C C . ILE A 1 180 ? -1.595 18.536 -10.263 1.00 82.81 180 ILE A C 1
ATOM 1498 O O . ILE A 1 180 ? -2.160 19.441 -9.652 1.00 82.81 180 ILE A O 1
ATOM 1502 N N . GLU A 1 181 ? -2.015 18.054 -11.427 1.00 80.81 181 GLU A N 1
ATOM 1503 C CA . GLU A 1 181 ? -3.245 18.475 -12.084 1.00 80.81 181 GLU A CA 1
ATOM 1504 C C . GLU A 1 181 ? -4.091 17.229 -12.403 1.00 80.81 181 GLU A C 1
ATOM 1506 O O . GLU A 1 181 ? -3.601 16.339 -13.105 1.00 80.81 181 GLU A O 1
ATOM 1511 N N . PRO A 1 182 ? -5.321 17.123 -11.863 1.00 84.38 182 PRO A N 1
ATOM 1512 C CA . PRO A 1 182 ? -5.947 18.045 -10.903 1.00 84.38 182 PRO A CA 1
ATOM 1513 C C . PRO A 1 182 ? -5.205 18.084 -9.556 1.00 84.38 182 PRO A C 1
ATOM 1515 O O . PRO A 1 182 ? -4.575 17.106 -9.150 1.00 84.38 182 PRO A O 1
ATOM 1518 N N . TYR A 1 183 ? -5.324 19.194 -8.825 1.00 87.25 183 TYR A N 1
ATOM 1519 C CA . TYR A 1 183 ? -4.872 19.210 -7.437 1.00 87.25 183 TYR A CA 1
ATOM 1520 C C . TYR A 1 183 ? -5.759 18.290 -6.593 1.00 87.25 183 TYR A C 1
ATOM 1522 O O . TYR A 1 183 ? -6.985 18.402 -6.619 1.00 87.25 183 TYR A O 1
ATOM 1530 N N . ILE A 1 184 ? -5.127 17.429 -5.801 1.00 91.44 184 ILE A N 1
ATOM 1531 C CA . ILE A 1 184 ? -5.790 16.633 -4.771 1.00 91.44 184 ILE A CA 1
ATOM 1532 C C . ILE A 1 184 ? -4.986 16.708 -3.476 1.00 91.44 184 ILE A C 1
ATOM 1534 O O . ILE A 1 184 ? -3.774 16.939 -3.494 1.00 91.44 184 ILE A O 1
ATOM 1538 N N . ARG A 1 185 ? -5.651 16.492 -2.339 1.00 92.12 185 ARG A N 1
ATOM 1539 C CA . ARG A 1 185 ? -4.970 16.489 -1.040 1.00 92.12 185 ARG A CA 1
ATOM 1540 C C . ARG A 1 185 ? -4.228 15.176 -0.830 1.00 92.12 185 ARG A C 1
ATOM 1542 O O . ARG A 1 185 ? -4.768 14.111 -1.126 1.00 92.12 185 ARG A O 1
ATOM 1549 N N . PHE A 1 186 ? -3.036 15.265 -0.256 1.00 95.19 186 PHE A N 1
ATOM 1550 C CA . PHE A 1 186 ? -2.330 14.109 0.280 1.00 95.19 186 PHE A CA 1
ATOM 1551 C C . PHE A 1 186 ? -2.599 13.992 1.775 1.00 95.19 186 PHE A C 1
ATOM 1553 O O . PHE A 1 186 ? -2.598 14.996 2.484 1.00 95.19 186 PHE A O 1
ATOM 1560 N N . CYS A 1 187 ? -2.816 12.769 2.240 1.00 96.19 187 CYS A N 1
ATOM 1561 C CA . CYS A 1 187 ? -2.954 12.439 3.651 1.00 96.19 187 CYS A CA 1
ATOM 1562 C C . CYS A 1 187 ? -1.835 11.472 4.031 1.00 96.19 187 CYS A C 1
ATOM 1564 O O . CYS A 1 187 ? -1.663 10.441 3.383 1.00 96.19 187 CYS A O 1
ATOM 1566 N N . LEU A 1 188 ? -1.076 11.805 5.069 1.00 97.31 188 LEU A N 1
ATOM 1567 C CA . LEU A 1 188 ? -0.005 10.963 5.589 1.00 97.31 188 LEU A CA 1
ATOM 1568 C C . LEU A 1 188 ? -0.517 10.265 6.836 1.00 97.31 188 LEU A C 1
ATOM 1570 O O . LEU A 1 188 ? -0.961 10.929 7.769 1.00 97.31 188 LEU A O 1
ATOM 1574 N N . ILE A 1 189 ? -0.499 8.937 6.830 1.00 97.88 189 ILE A N 1
ATOM 1575 C CA . ILE A 1 189 ? -0.991 8.127 7.944 1.00 97.88 189 ILE A CA 1
ATOM 1576 C C . ILE A 1 189 ? 0.098 7.130 8.314 1.00 97.88 189 ILE A C 1
ATOM 1578 O O . ILE A 1 189 ? 0.612 6.417 7.449 1.00 97.88 189 ILE A O 1
ATOM 1582 N N . THR A 1 190 ? 0.488 7.080 9.586 1.00 97.88 190 THR A N 1
ATOM 1583 C CA . THR A 1 190 ? 1.418 6.035 10.017 1.00 97.88 190 THR A CA 1
ATOM 1584 C C . THR A 1 190 ? 0.687 4.698 10.132 1.00 97.88 190 THR A C 1
ATOM 1586 O O . THR A 1 190 ? -0.513 4.641 10.402 1.00 97.88 190 THR A O 1
ATOM 1589 N N . ALA A 1 191 ? 1.401 3.590 9.942 1.00 97.81 191 ALA A N 1
ATOM 1590 C CA . ALA A 1 191 ? 0.836 2.260 10.143 1.00 97.81 191 ALA A CA 1
ATOM 1591 C C . ALA A 1 191 ? 0.313 2.081 11.581 1.00 97.81 191 ALA A C 1
ATOM 1593 O O . ALA A 1 191 ? -0.712 1.433 11.780 1.00 97.81 191 ALA A O 1
ATOM 1594 N N . SER A 1 192 ? 0.979 2.705 12.558 1.00 97.81 192 SER A N 1
ATOM 1595 C CA . SER A 1 192 ? 0.554 2.705 13.959 1.00 97.81 192 SER A CA 1
ATOM 1596 C C . SER A 1 192 ? -0.790 3.417 14.133 1.00 97.81 192 SER A C 1
ATOM 1598 O O . SER A 1 192 ? -1.729 2.825 14.662 1.00 97.81 192 SER A O 1
ATOM 1600 N N . ASP A 1 193 ? -0.941 4.625 13.576 1.00 98.50 193 ASP A N 1
ATOM 1601 C CA . ASP A 1 193 ? -2.196 5.385 13.662 1.00 98.50 193 ASP A CA 1
ATOM 1602 C C . ASP A 1 193 ? -3.355 4.656 12.977 1.00 98.50 193 ASP A C 1
ATOM 1604 O O . ASP A 1 193 ? -4.453 4.563 13.528 1.00 98.50 193 ASP A O 1
ATOM 1608 N N . LEU A 1 194 ? -3.124 4.099 11.781 1.00 98.56 194 LEU A N 1
ATOM 1609 C CA . LEU A 1 194 ? -4.170 3.369 11.062 1.00 98.56 194 LEU A CA 1
ATOM 1610 C C . LEU A 1 194 ? -4.609 2.116 11.828 1.00 98.56 194 LEU A C 1
ATOM 1612 O O . LEU A 1 194 ? -5.807 1.835 11.897 1.00 98.56 194 LEU A O 1
ATOM 1616 N N . LYS A 1 195 ? -3.659 1.382 12.421 1.00 98.50 195 LYS A N 1
ATOM 1617 C CA . LYS A 1 195 ? -3.964 0.224 13.269 1.00 98.50 195 LYS A CA 1
ATOM 1618 C C . LYS A 1 195 ? -4.769 0.643 14.489 1.00 98.50 195 LYS A C 1
ATOM 1620 O O . LYS A 1 195 ? -5.817 0.057 14.736 1.00 98.50 195 LYS A O 1
ATOM 1625 N N . PHE A 1 196 ? -4.330 1.686 15.189 1.00 98.38 196 PHE A N 1
ATOM 1626 C CA . PHE A 1 196 ? -5.014 2.205 16.368 1.00 98.38 196 PHE A CA 1
ATOM 1627 C C . PHE A 1 196 ? -6.470 2.586 16.064 1.00 98.38 196 PHE A C 1
ATOM 1629 O O . PHE A 1 196 ? -7.382 2.168 16.778 1.00 98.38 196 PHE A O 1
ATOM 1636 N N . ILE A 1 197 ? -6.716 3.317 14.970 1.00 98.12 197 ILE A N 1
ATOM 1637 C CA . ILE A 1 197 ? -8.077 3.680 14.540 1.00 98.12 197 ILE A CA 1
ATOM 1638 C C . ILE A 1 197 ? -8.900 2.423 14.226 1.00 98.12 197 ILE A C 1
ATOM 1640 O O . ILE A 1 197 ? -10.068 2.338 14.606 1.00 98.12 197 ILE A O 1
ATOM 1644 N N . ALA A 1 198 ? -8.307 1.433 13.557 1.00 98.19 198 ALA A N 1
ATOM 1645 C CA . ALA A 1 198 ? -8.980 0.180 13.229 1.00 98.19 198 ALA A CA 1
ATOM 1646 C C . ALA A 1 198 ? -9.352 -0.635 14.481 1.00 98.19 198 ALA A C 1
ATOM 1648 O O . ALA A 1 198 ? -10.459 -1.167 14.565 1.00 98.19 198 ALA A O 1
ATOM 1649 N N . GLU A 1 199 ? -8.462 -0.710 15.470 1.00 97.69 199 GLU A N 1
ATOM 1650 C CA . GLU A 1 199 ? -8.719 -1.380 16.749 1.00 97.69 199 GLU A CA 1
ATOM 1651 C C . GLU A 1 199 ? -9.835 -0.680 17.527 1.00 97.69 199 GLU A C 1
ATOM 1653 O O . GLU A 1 199 ? -10.781 -1.340 17.958 1.00 97.69 199 GLU A O 1
ATOM 1658 N N . LYS A 1 200 ? -9.793 0.655 17.613 1.00 97.12 200 LYS A N 1
ATOM 1659 C CA . LYS A 1 200 ? -10.855 1.453 18.246 1.00 97.12 200 LYS A CA 1
ATOM 1660 C C . LYS A 1 200 ? -12.202 1.259 17.567 1.00 97.12 200 LYS A C 1
ATOM 1662 O O . LYS A 1 200 ? -13.207 1.047 18.239 1.00 97.12 200 LYS A O 1
ATOM 1667 N N . TRP A 1 201 ? -12.221 1.243 16.237 1.00 96.06 201 TRP A N 1
ATOM 1668 C CA . TRP A 1 201 ? -13.436 0.963 15.481 1.00 96.06 201 TRP A CA 1
ATOM 1669 C C . TRP A 1 201 ? -14.011 -0.416 15.822 1.00 96.06 201 TRP A C 1
ATOM 1671 O O . TRP A 1 201 ? -15.211 -0.548 16.042 1.00 96.06 201 TRP A O 1
ATOM 1681 N N . LEU A 1 202 ? -13.173 -1.454 15.916 1.00 94.75 202 LEU A N 1
ATOM 1682 C CA . LEU A 1 202 ? -13.624 -2.793 16.310 1.00 94.75 202 LEU A CA 1
ATOM 1683 C C . LEU A 1 202 ? -14.177 -2.839 17.740 1.00 94.75 202 LEU A C 1
ATOM 1685 O O . LEU A 1 202 ? -15.157 -3.550 17.968 1.00 94.75 202 LEU A O 1
ATOM 1689 N N . GLU A 1 203 ? -13.568 -2.120 18.685 1.00 94.06 203 GLU A N 1
ATOM 1690 C CA . GLU A 1 203 ? -14.063 -1.990 20.063 1.00 94.06 203 GLU A CA 1
ATOM 1691 C C . GLU A 1 203 ? -15.465 -1.365 20.079 1.00 94.06 203 GLU A C 1
ATOM 1693 O O . GLU A 1 203 ? -16.408 -1.982 20.572 1.00 94.06 203 GLU A O 1
ATOM 1698 N N . GLU A 1 204 ? -15.644 -0.218 19.423 1.00 92.00 204 GLU A N 1
ATOM 1699 C CA . GLU A 1 204 ? -16.936 0.478 19.371 1.00 92.00 204 GLU A CA 1
ATOM 1700 C C . GLU A 1 204 ? -18.043 -0.357 18.715 1.00 92.00 204 GLU A C 1
ATOM 1702 O O . GLU A 1 204 ? -19.204 -0.304 19.126 1.00 92.00 204 GLU A O 1
ATOM 1707 N N . GLN A 1 205 ? -17.718 -1.141 17.682 1.00 86.00 205 GLN A N 1
ATOM 1708 C CA . GLN A 1 205 ? -18.703 -2.013 17.036 1.00 86.00 205 GLN A CA 1
ATOM 1709 C C . GLN A 1 205 ? -19.120 -3.188 17.928 1.00 86.00 205 GLN A C 1
ATOM 1711 O O . GLN A 1 205 ? -20.243 -3.668 17.783 1.00 86.00 205 GLN A O 1
ATOM 1716 N N . ARG A 1 206 ? -18.262 -3.656 18.847 1.00 78.31 206 ARG A N 1
ATOM 1717 C CA . ARG A 1 206 ? -18.636 -4.692 19.829 1.00 78.31 206 ARG A CA 1
ATOM 1718 C C . ARG A 1 206 ? -19.630 -4.149 20.846 1.00 78.31 206 ARG A C 1
ATOM 1720 O O . ARG A 1 206 ? -20.612 -4.826 21.143 1.00 78.31 206 ARG A O 1
ATOM 1727 N N . ASP A 1 207 ? -19.423 -2.920 21.302 1.00 67.25 207 ASP A N 1
ATOM 1728 C CA . ASP A 1 207 ? -20.297 -2.278 22.288 1.00 67.25 207 ASP A CA 1
ATOM 1729 C C . ASP A 1 207 ? -21.686 -1.945 21.714 1.00 67.25 207 ASP A C 1
ATOM 1731 O O . ASP A 1 207 ? -22.680 -1.925 22.438 1.00 67.25 207 ASP A O 1
ATOM 1735 N N . ARG A 1 208 ? -21.802 -1.786 20.387 1.00 64.06 208 ARG A N 1
ATOM 1736 C CA . ARG A 1 208 ? -23.092 -1.594 19.696 1.00 64.06 208 ARG A CA 1
ATOM 1737 C C . ARG A 1 208 ? -23.975 -2.848 19.630 1.00 64.06 208 ARG A C 1
ATOM 1739 O O . ARG A 1 208 ? -25.149 -2.725 19.292 1.00 64.06 208 ARG A O 1
ATOM 1746 N N . VAL A 1 209 ? -23.462 -4.043 19.945 1.00 55.31 209 VAL A N 1
ATOM 1747 C CA . VAL A 1 209 ? -24.218 -5.312 19.826 1.00 55.31 209 VAL A CA 1
ATOM 1748 C C . VAL A 1 209 ? -25.200 -5.551 20.994 1.00 55.31 209 VAL A C 1
ATOM 1750 O O . VAL A 1 209 ? -26.006 -6.475 20.929 1.00 55.31 209 VAL A O 1
ATOM 1753 N N . TYR A 1 210 ? -25.257 -4.688 22.016 1.00 46.84 210 TYR A N 1
ATOM 1754 C CA . TYR A 1 210 ? -26.144 -4.869 23.179 1.00 46.84 210 TYR A CA 1
ATOM 1755 C C . TYR A 1 210 ? -27.272 -3.837 23.304 1.00 46.84 210 TYR A C 1
ATOM 1757 O O . TYR A 1 210 ? -27.444 -3.255 24.363 1.00 46.84 210 TYR A O 1
ATOM 1765 N N . HIS A 1 211 ? -28.096 -3.651 22.270 1.00 47.16 211 HIS A N 1
ATOM 1766 C CA . HIS A 1 211 ? -29.450 -3.092 22.431 1.00 47.16 211 HIS A CA 1
ATOM 1767 C C . HIS A 1 211 ? -30.409 -3.654 21.373 1.00 47.16 211 HIS A C 1
ATOM 1769 O O . HIS A 1 211 ? -30.930 -2.933 20.528 1.00 47.16 211 HIS A O 1
ATOM 1775 N N . ILE A 1 212 ? -30.667 -4.962 21.427 1.00 42.28 212 ILE A N 1
ATOM 1776 C CA . ILE A 1 212 ? -31.932 -5.501 20.919 1.00 42.28 212 ILE A CA 1
ATOM 1777 C C . ILE A 1 212 ? -32.780 -5.752 22.162 1.00 42.28 212 ILE A C 1
ATOM 1779 O O . ILE A 1 212 ? -32.674 -6.797 22.799 1.00 42.28 212 ILE A O 1
ATOM 1783 N N . GLY A 1 213 ? -33.519 -4.720 22.573 1.00 44.94 213 GLY A N 1
ATOM 1784 C CA . GLY A 1 213 ? -34.568 -4.866 23.574 1.00 44.94 213 GLY A CA 1
ATOM 1785 C C . GLY A 1 213 ? -35.617 -5.828 23.031 1.00 44.94 213 GLY A C 1
ATOM 1786 O O . GLY A 1 213 ? -36.235 -5.540 22.006 1.00 44.94 213 GLY A O 1
ATOM 1787 N N . LEU A 1 214 ? -35.732 -6.984 23.685 1.00 37.34 214 LEU A N 1
ATOM 1788 C CA . LEU A 1 214 ? -36.930 -7.819 23.653 1.00 37.34 214 LEU A CA 1
ATOM 1789 C C . LEU A 1 214 ? -38.073 -7.102 24.376 1.00 37.34 214 LEU A C 1
ATOM 1791 O O . LEU A 1 214 ? -37.780 -6.424 25.390 1.00 37.34 214 LEU A O 1
#

Radius of gyration: 20.32 Å; chains: 1; bounding box: 60×44×56 Å

Sequence (214 aa):
RTDELKDLCKLYELHPRGRKPEIIERIVHYFRNYQIKGSKATPKELFSIYEDLSKQNKNAYRDIGIDDKDISLPTMTADFERATKYIFESIFRLTVKTQTPGREEPDGIIKEDNIILYECKTVLSPPYEMPIAHRDQFRRYIKDQYDKLEPHAKTALKCFIIIAHGFEEKIENKLAQMKIEPYIRFCLITASDLKFIAEKWLEEQRDRVYHIGL

Secondary structure (DSSP, 8-state):
-HHHHHHHHHHTT----S-HHHHHHHHHHHHHH------S--HHHHHHTHHHHHTT-GGGGGGGT--GGG--HHHHHHHHHHHHHHIIIIIS---EEEPPTTS---SEEEESSSEEEEEEE--SSSSB---HHHHHHHHHHHHHHHHHS-GGGGGGEEEEEEEES-B-TTHHHHHHT---SS--EEEEEEHHHHHHHHHHHHHHHHHTTS----

Foldseek 3Di:
DLVVLLVVCVVVVHDSDDDSVVSVVRSCVCQLQDDLEADPDDLVLLLVCLLCLLQVNLVCVVVSVDDSPPPDNSNSQVSNLSNVCCLVCVQVVFDKDADDRNDLEARIWTDDLAIEGEHRDHDNDDDDEQDPVNLVSVLCNLVVVLVPDDPVCSPRHAEYEYEHQHYDPCVVVVVVPRPHVVDHYYHYHYSVRSSVVSVVSVVVVVVVPPDPDD

Organism: NCBI:txid412755

InterPro domains:
  IPR003034 SAP domain [PF02037] (2-32)
  IPR003034 SAP domain [PS50800] (1-31)
  IPR015334 FokI, cleavage domain [PF09254] (48-204)
  IPR036361 SAP domain superfamily [SSF68906] (3-32)

pLDDT: mean 90.63, std 9.79, range [37.34, 98.62]